Protein AF-A0A8X6VDH4-F1 (afdb_monomer_lite)

Sequence (185 aa):
MLVVDKITDLTPVKNLNVKGLIPENINLADDSFYVPGPIDCLLGAEIFSELLRSGQIRSENTNLIFQNTVFGFVASESNSFADTEARVHCGLIKGDLNQTLKMFWELENVEVEKTKNEEAIFCESRDIALKRLNALWTRLIRDPQNLKLYRDFIHEYDQLGHMKEVVAEYDNSEVAYYMPHHGVL

Structure (mmCIF, N/CA/C/O backbone):
data_AF-A0A8X6VDH4-F1
#
_entry.id   AF-A0A8X6VDH4-F1
#
loop_
_atom_site.group_PDB
_atom_site.id
_atom_site.type_symbol
_atom_site.label_atom_id
_atom_site.label_alt_id
_atom_site.label_comp_id
_atom_site.label_asym_id
_atom_site.label_entity_id
_atom_site.label_seq_id
_atom_site.pdbx_PDB_ins_code
_atom_site.Cartn_x
_atom_site.Cartn_y
_atom_site.Cartn_z
_atom_site.occupancy
_atom_site.B_iso_or_equiv
_atom_site.auth_seq_id
_atom_site.auth_comp_id
_atom_site.auth_asym_id
_atom_site.auth_atom_id
_atom_site.pdbx_PDB_model_num
ATOM 1 N N . MET A 1 1 ? 9.937 0.926 -19.162 1.00 31.44 1 MET A N 1
ATOM 2 C CA . MET A 1 1 ? 8.691 1.432 -18.553 1.00 31.44 1 MET A CA 1
ATOM 3 C C . MET A 1 1 ? 8.152 0.317 -17.708 1.00 31.44 1 MET A C 1
ATOM 5 O O . MET A 1 1 ? 7.913 -0.746 -18.264 1.00 31.44 1 MET A O 1
ATOM 9 N N . LEU A 1 2 ? 7.980 0.537 -16.411 1.00 25.00 2 LEU A N 1
ATOM 10 C CA . LEU A 1 2 ? 7.095 -0.320 -15.645 1.00 25.00 2 LEU A CA 1
ATOM 11 C C . LEU A 1 2 ? 5.727 0.361 -15.670 1.00 25.00 2 LEU A C 1
ATOM 13 O O . LEU A 1 2 ? 5.449 1.237 -14.858 1.00 25.00 2 LEU A O 1
ATOM 17 N N . VAL A 1 3 ? 4.922 0.033 -16.677 1.00 33.66 3 VAL A N 1
ATOM 18 C CA . VAL A 1 3 ? 3.482 0.276 -16.598 1.00 33.66 3 VAL A CA 1
ATOM 19 C C . VAL A 1 3 ? 2.926 -0.971 -15.947 1.00 33.66 3 VAL A C 1
ATOM 21 O O . VAL A 1 3 ? 2.926 -2.039 -16.548 1.00 33.66 3 VAL A O 1
ATOM 24 N N . VAL A 1 4 ? 2.575 -0.849 -14.676 1.00 43.59 4 VAL A N 1
ATOM 25 C CA . VAL A 1 4 ? 1.865 -1.899 -13.956 1.00 43.59 4 VAL A CA 1
ATOM 26 C C . VAL A 1 4 ? 0.380 -1.636 -14.124 1.00 43.59 4 VAL A C 1
ATOM 28 O O . VAL A 1 4 ? -0.110 -0.584 -13.721 1.00 43.59 4 VAL A O 1
ATOM 31 N N . ASP A 1 5 ? -0.334 -2.609 -14.687 1.00 51.22 5 ASP A N 1
ATOM 32 C CA . ASP A 1 5 ? -1.792 -2.550 -14.862 1.00 51.22 5 ASP A CA 1
ATOM 33 C C . ASP A 1 5 ? -2.534 -2.433 -13.518 1.00 51.22 5 ASP A C 1
ATOM 35 O O . ASP A 1 5 ? -3.704 -2.056 -13.463 1.00 51.22 5 ASP A O 1
ATOM 39 N N . LYS A 1 6 ? -1.849 -2.766 -12.417 1.00 62.09 6 LYS A N 1
ATOM 40 C CA . LYS A 1 6 ? -2.379 -2.778 -11.060 1.00 62.09 6 LYS A CA 1
ATOM 41 C C . LYS A 1 6 ? -1.267 -2.491 -10.054 1.00 62.09 6 LYS A C 1
ATOM 43 O O . LYS A 1 6 ? -0.258 -3.190 -10.034 1.00 62.09 6 LYS A O 1
ATOM 48 N N . ILE A 1 7 ? -1.459 -1.470 -9.217 1.00 70.25 7 ILE A N 1
ATOM 49 C CA . ILE A 1 7 ? -0.467 -1.060 -8.207 1.00 70.25 7 ILE A CA 1
ATOM 50 C C . ILE A 1 7 ? -0.593 -1.916 -6.938 1.00 70.25 7 ILE A C 1
ATOM 52 O O . ILE A 1 7 ? 0.418 -2.293 -6.352 1.00 70.25 7 ILE A O 1
ATOM 56 N N . THR A 1 8 ? -1.817 -2.271 -6.531 1.00 72.88 8 THR A N 1
ATOM 57 C CA . THR A 1 8 ? -2.076 -3.120 -5.356 1.00 72.88 8 THR A CA 1
ATOM 58 C C . THR A 1 8 ? -3.278 -4.038 -5.574 1.00 72.88 8 THR A C 1
ATOM 60 O O . THR A 1 8 ? -4.204 -3.706 -6.317 1.00 72.88 8 THR A O 1
ATOM 63 N N . ASP A 1 9 ? -3.299 -5.179 -4.883 1.00 80.94 9 ASP A N 1
ATOM 64 C CA . ASP A 1 9 ? -4.499 -6.005 -4.702 1.00 80.94 9 ASP A CA 1
ATOM 65 C C . ASP A 1 9 ? -5.505 -5.366 -3.723 1.00 80.94 9 ASP A C 1
ATOM 67 O O . ASP A 1 9 ? -5.313 -4.237 -3.262 1.00 80.94 9 ASP A O 1
ATOM 71 N N . LEU A 1 10 ? -6.609 -6.071 -3.436 1.00 85.75 10 LEU A N 1
ATOM 72 C CA . LEU A 1 10 ? -7.584 -5.623 -2.442 1.00 85.75 10 LEU A CA 1
ATOM 73 C C . LEU A 1 10 ? -6.902 -5.436 -1.087 1.00 85.75 10 LEU A C 1
ATOM 75 O O . LEU A 1 10 ? -6.124 -6.286 -0.644 1.00 85.75 10 LEU A O 1
ATOM 79 N N . THR A 1 11 ? -7.231 -4.333 -0.429 1.00 82.12 11 THR A N 1
ATOM 80 C CA . THR A 1 11 ? -6.681 -3.976 0.871 1.00 82.12 11 THR A CA 1
ATOM 81 C C . THR A 1 11 ? -7.837 -3.763 1.850 1.00 82.12 11 THR A C 1
ATOM 83 O O . THR A 1 11 ? -8.771 -3.042 1.509 1.00 82.12 11 THR A O 1
ATOM 86 N N . PRO A 1 12 ? -7.813 -4.388 3.040 1.00 86.38 12 PRO A N 1
ATOM 87 C CA . PRO A 1 12 ? -6.925 -5.478 3.446 1.00 86.38 12 PRO A CA 1
ATOM 88 C C . PRO A 1 12 ? -7.157 -6.754 2.615 1.00 86.38 12 PRO A C 1
ATOM 90 O O . PRO A 1 12 ? -8.221 -6.964 2.048 1.00 86.38 12 PRO A O 1
ATOM 93 N N . VAL A 1 13 ? -6.175 -7.661 2.576 1.00 81.19 13 VAL A N 1
ATOM 94 C CA . VAL A 1 13 ? -6.275 -8.930 1.812 1.00 81.19 13 VAL A CA 1
ATOM 95 C C . VAL A 1 13 ? -7.362 -9.860 2.379 1.00 81.19 13 VAL A C 1
ATOM 97 O O . VAL A 1 13 ? -7.913 -10.711 1.680 1.00 81.19 13 VAL A O 1
ATOM 100 N N . LYS A 1 14 ? -7.667 -9.723 3.673 1.00 84.31 14 LYS A N 1
ATOM 101 C CA . LYS A 1 14 ? -8.672 -10.503 4.404 1.00 84.31 14 LYS A CA 1
ATOM 102 C C . LYS A 1 14 ? -9.465 -9.581 5.317 1.00 84.31 14 LYS A C 1
ATOM 104 O O . LYS A 1 14 ? -8.952 -8.553 5.747 1.00 84.31 14 LYS A O 1
ATOM 109 N N . ASN A 1 15 ? -10.682 -9.996 5.661 1.00 87.38 15 ASN A N 1
ATOM 110 C CA . ASN A 1 15 ? -11.470 -9.300 6.672 1.00 87.38 15 ASN A CA 1
ATOM 111 C C . ASN A 1 15 ? -10.727 -9.271 8.010 1.00 87.38 15 ASN A C 1
ATOM 113 O O . ASN A 1 15 ? -10.262 -10.308 8.493 1.00 87.38 15 ASN A O 1
ATOM 117 N N . LEU A 1 16 ? -10.658 -8.089 8.612 1.00 83.56 16 LEU A N 1
ATOM 118 C CA . LEU A 1 16 ? -10.109 -7.890 9.944 1.00 83.56 16 LEU A CA 1
ATOM 119 C C . LEU A 1 16 ? -11.248 -7.939 10.966 1.00 83.56 16 LEU A C 1
ATOM 121 O O . LEU A 1 16 ? -12.300 -7.326 10.786 1.00 83.56 16 LEU A O 1
ATOM 125 N N . ASN A 1 17 ? -11.050 -8.664 12.067 1.00 83.25 17 ASN A N 1
ATOM 126 C CA . ASN A 1 17 ? -12.008 -8.646 13.168 1.00 83.25 17 ASN A CA 1
ATOM 127 C C . ASN A 1 17 ? -11.788 -7.389 14.019 1.00 83.25 17 ASN A C 1
ATOM 129 O O . ASN A 1 17 ? -10.921 -7.376 14.886 1.00 83.25 17 ASN A O 1
ATOM 133 N N . VAL A 1 18 ? -12.583 -6.347 13.772 1.00 83.19 18 VAL A N 1
ATOM 134 C CA . VAL A 1 18 ? -12.473 -5.047 14.460 1.00 83.19 18 VAL A CA 1
ATOM 135 C C . VAL A 1 18 ? -13.397 -4.876 15.665 1.00 83.19 18 VAL A C 1
ATOM 137 O O . VAL A 1 18 ? -13.450 -3.800 16.267 1.00 83.19 18 VAL A O 1
ATOM 140 N N . LYS A 1 19 ? -14.138 -5.920 16.051 1.00 81.31 19 LYS A N 1
ATOM 141 C CA . LYS A 1 19 ? -15.109 -5.827 17.145 1.00 81.31 19 LYS A CA 1
ATOM 142 C C . LYS A 1 19 ? -14.396 -5.522 18.468 1.00 81.31 19 LYS A C 1
ATOM 144 O O . LYS A 1 19 ? -13.603 -6.325 18.945 1.00 81.31 19 LYS A O 1
ATOM 149 N N . GLY A 1 20 ? -14.705 -4.369 19.064 1.00 80.81 20 GLY A N 1
ATOM 150 C CA . GLY A 1 20 ? -14.071 -3.897 20.302 1.00 80.81 20 GLY A CA 1
ATOM 151 C C . GLY A 1 20 ? -12.668 -3.304 20.118 1.00 80.81 20 GLY A C 1
ATOM 152 O O . GLY A 1 20 ? -12.002 -3.031 21.113 1.00 80.81 20 GLY A O 1
ATOM 153 N N . LEU A 1 21 ? -12.214 -3.115 18.872 1.00 82.69 21 LEU A N 1
ATOM 154 C CA . LEU A 1 21 ? -10.914 -2.507 18.565 1.00 82.69 21 LEU A CA 1
ATOM 155 C C . LEU A 1 21 ? -11.012 -1.017 18.249 1.00 82.69 21 LEU A C 1
ATOM 157 O O . LEU A 1 21 ? -10.071 -0.273 18.525 1.00 82.69 21 LEU A O 1
ATOM 161 N N . ILE A 1 22 ? -12.135 -0.608 17.658 1.00 87.31 22 ILE A N 1
ATOM 162 C CA . ILE A 1 22 ? -12.408 0.772 17.260 1.00 87.31 22 ILE A CA 1
ATOM 163 C C . ILE A 1 22 ? -12.894 1.545 18.498 1.00 87.31 22 ILE A C 1
ATOM 165 O O . ILE A 1 22 ? -13.882 1.128 19.108 1.00 87.31 22 ILE A O 1
ATOM 169 N N . PRO A 1 23 ? -12.220 2.645 18.884 1.00 86.06 23 PRO A N 1
ATOM 170 C CA . PRO A 1 23 ? -12.668 3.515 19.964 1.00 86.06 23 PRO A CA 1
ATOM 171 C C . PRO A 1 23 ? -14.081 4.056 19.727 1.00 86.06 23 PRO A C 1
ATOM 173 O O . PRO A 1 23 ? -14.470 4.347 18.598 1.00 86.06 23 PRO A O 1
ATOM 176 N N . GLU A 1 24 ? -14.842 4.244 20.801 1.00 84.94 24 GLU A N 1
ATOM 177 C CA . GLU A 1 24 ? -16.147 4.896 20.700 1.00 84.94 24 GLU A CA 1
ATOM 178 C C . GLU A 1 24 ? -15.996 6.380 20.325 1.00 84.94 24 GLU A C 1
ATOM 180 O O . GLU A 1 24 ? -15.058 7.054 20.753 1.00 84.94 24 GLU A O 1
ATOM 185 N N . ASN A 1 25 ? -16.966 6.907 19.570 1.00 87.25 25 ASN A N 1
ATOM 186 C CA . ASN A 1 25 ? -17.087 8.328 19.214 1.00 87.25 25 ASN A CA 1
ATOM 187 C C . ASN A 1 25 ? -15.952 8.905 18.348 1.00 87.25 25 ASN A C 1
ATOM 189 O O . ASN A 1 25 ? -15.661 10.100 18.431 1.00 87.25 25 ASN A O 1
ATOM 193 N N . ILE A 1 26 ? -15.333 8.090 17.491 1.00 90.56 26 ILE A N 1
ATOM 194 C CA . ILE A 1 26 ? -14.419 8.586 16.455 1.00 90.56 26 ILE A CA 1
ATOM 195 C C . ILE A 1 26 ? -15.083 8.546 15.080 1.00 90.56 26 ILE A C 1
ATOM 197 O O . ILE A 1 26 ? -15.883 7.659 14.798 1.00 90.56 26 ILE A O 1
ATOM 201 N N . ASN A 1 27 ? -14.728 9.504 14.225 1.00 94.44 27 ASN A N 1
ATOM 202 C CA . ASN A 1 27 ? -15.071 9.469 12.807 1.00 94.44 27 ASN A CA 1
ATOM 203 C C . ASN A 1 27 ? -13.900 8.852 12.043 1.00 94.44 27 ASN A C 1
ATOM 205 O O . ASN A 1 27 ? -12.804 9.420 12.082 1.00 94.44 27 ASN A O 1
ATOM 209 N N . LEU A 1 28 ? -14.097 7.702 11.403 1.00 94.69 28 LEU A N 1
ATOM 210 C CA . LEU A 1 28 ? -13.055 7.060 10.606 1.00 94.69 28 LEU A CA 1
ATOM 211 C C . LEU A 1 28 ? -12.947 7.739 9.239 1.00 94.69 28 LEU A C 1
ATOM 213 O O . LEU A 1 28 ? -13.918 8.278 8.721 1.00 94.69 28 LEU A O 1
ATOM 217 N N . ALA A 1 29 ? -11.749 7.723 8.658 1.00 94.81 29 ALA A N 1
ATOM 218 C CA . ALA A 1 29 ? -11.566 8.149 7.269 1.00 94.81 29 ALA A CA 1
ATOM 219 C C . ALA A 1 29 ? -12.174 7.143 6.274 1.00 94.81 29 ALA A C 1
ATOM 221 O O . ALA A 1 29 ? -12.565 7.518 5.174 1.00 94.81 29 ALA A O 1
ATOM 222 N N . ASP A 1 30 ? -12.253 5.875 6.682 1.00 92.31 30 ASP A N 1
ATOM 223 C CA . ASP A 1 30 ? -12.872 4.776 5.950 1.00 92.31 30 ASP A CA 1
ATOM 224 C C . ASP A 1 30 ? -13.589 3.863 6.959 1.00 92.31 30 ASP A C 1
ATOM 226 O O . ASP A 1 30 ? -12.947 3.160 7.742 1.00 92.31 30 ASP A O 1
ATOM 230 N N . ASP A 1 31 ? -14.924 3.877 6.951 1.00 91.94 31 ASP A N 1
ATOM 231 C CA . ASP A 1 31 ? -15.775 3.053 7.828 1.00 91.94 31 ASP A CA 1
ATOM 232 C C . ASP A 1 31 ? -15.738 1.554 7.480 1.00 91.94 31 ASP A C 1
ATOM 234 O O . ASP A 1 31 ? -16.304 0.722 8.196 1.00 91.94 31 ASP A O 1
ATOM 238 N N . SER A 1 32 ? -15.078 1.199 6.378 1.00 91.69 32 SER A N 1
ATOM 239 C CA . SER A 1 32 ? -14.945 -0.151 5.845 1.00 91.69 32 SER A CA 1
ATOM 240 C C . SER A 1 32 ? -13.495 -0.625 5.733 1.00 91.69 32 SER A C 1
ATOM 242 O O . SER A 1 32 ? -13.266 -1.678 5.148 1.00 91.69 32 SER A O 1
ATOM 244 N N . PHE A 1 33 ? -12.533 0.051 6.379 1.00 90.19 33 PHE A N 1
ATOM 245 C CA . PHE A 1 33 ? -11.093 -0.267 6.295 1.00 90.19 33 PHE A CA 1
ATOM 246 C C . PHE A 1 33 ? -10.725 -1.715 6.682 1.00 90.19 33 PHE A C 1
ATOM 248 O O . PHE A 1 33 ? -9.615 -2.184 6.442 1.00 90.19 33 PHE A O 1
ATOM 255 N N . TYR A 1 34 ? -11.632 -2.423 7.357 1.00 89.56 34 TYR A N 1
ATOM 256 C CA . TYR A 1 34 ? -11.484 -3.812 7.785 1.00 89.56 34 TYR A CA 1
ATOM 257 C C . TYR A 1 34 ? -12.058 -4.831 6.798 1.00 89.56 34 TYR A C 1
ATOM 259 O O . TYR A 1 34 ? -11.919 -6.034 7.025 1.00 89.56 34 TYR A O 1
ATOM 267 N N . VAL A 1 35 ? -12.703 -4.373 5.728 1.00 92.44 35 VAL A N 1
ATOM 268 C CA . VAL A 1 35 ? -13.289 -5.188 4.665 1.00 92.44 35 VAL A CA 1
ATOM 269 C C . VAL A 1 35 ? -12.399 -5.079 3.428 1.00 92.44 35 VAL A C 1
ATOM 271 O O . VAL A 1 35 ? -12.069 -3.966 3.036 1.00 92.44 35 VAL A O 1
ATOM 274 N N . PRO A 1 36 ? -12.017 -6.193 2.777 1.00 93.12 36 PRO A N 1
ATOM 275 C CA . PRO A 1 36 ? -11.247 -6.139 1.539 1.00 93.12 36 PRO A CA 1
ATOM 276 C C . PRO A 1 36 ? -11.908 -5.259 0.472 1.00 93.12 36 PRO A C 1
ATOM 278 O O . PRO A 1 36 ? -13.006 -5.574 0.009 1.00 93.12 36 PRO A O 1
ATOM 281 N N . GLY A 1 37 ? -11.218 -4.195 0.059 1.00 89.25 37 GLY A N 1
ATOM 282 C CA . GLY A 1 37 ? -11.697 -3.238 -0.938 1.00 89.25 37 GLY A CA 1
ATOM 283 C C . GLY A 1 37 ? -10.599 -2.789 -1.908 1.00 89.25 37 GLY A C 1
ATOM 284 O O . GLY A 1 37 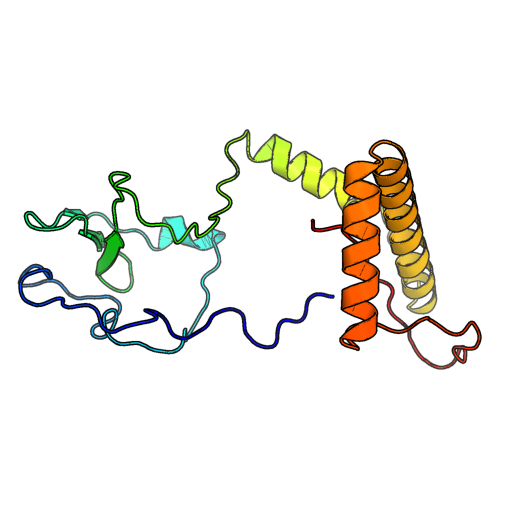? -9.411 -3.004 -1.649 1.00 89.25 37 GLY A O 1
ATOM 285 N N . PRO A 1 38 ? -10.964 -2.231 -3.075 1.00 88.69 38 PRO A N 1
ATOM 286 C CA . PRO A 1 38 ? -10.000 -1.598 -3.968 1.00 88.69 38 PRO A CA 1
ATOM 287 C C . PRO A 1 38 ? -9.452 -0.305 -3.345 1.00 88.69 38 PRO A C 1
ATOM 289 O O . PRO A 1 38 ? -10.099 0.311 -2.506 1.00 88.69 38 PRO A O 1
ATOM 292 N N . ILE A 1 39 ? -8.267 0.126 -3.782 1.00 84.25 39 ILE A N 1
ATOM 293 C CA . ILE A 1 39 ? -7.761 1.463 -3.453 1.00 84.25 39 ILE A CA 1
ATOM 294 C C . ILE A 1 39 ? -8.382 2.465 -4.427 1.00 84.25 39 ILE A C 1
ATOM 296 O O . ILE A 1 39 ? -8.137 2.383 -5.630 1.00 84.25 39 ILE A O 1
ATOM 300 N N . ASP A 1 40 ? -9.144 3.426 -3.906 1.00 84.00 40 ASP A N 1
ATOM 301 C CA . ASP A 1 40 ? -9.798 4.453 -4.726 1.00 84.00 40 ASP A CA 1
ATOM 302 C C . ASP A 1 40 ? -8.840 5.569 -5.165 1.00 84.00 40 ASP A C 1
ATOM 304 O O . ASP A 1 40 ? -8.996 6.149 -6.241 1.00 84.00 40 ASP A O 1
ATOM 308 N N . CYS A 1 41 ? -7.839 5.895 -4.341 1.00 83.94 41 CYS A N 1
ATOM 309 C CA . CYS A 1 41 ? -6.859 6.931 -4.655 1.00 83.94 41 CYS A CA 1
ATOM 310 C C . CYS A 1 41 ? -5.497 6.684 -3.993 1.00 83.94 41 CYS A C 1
ATOM 312 O O . CYS A 1 41 ? -5.403 6.121 -2.903 1.00 83.94 41 CYS A O 1
ATOM 314 N N . LEU A 1 42 ? -4.433 7.146 -4.656 1.00 84.12 42 LEU A N 1
ATOM 315 C CA . LEU A 1 42 ? -3.085 7.221 -4.098 1.00 84.12 42 LEU A CA 1
ATOM 316 C C . LEU A 1 42 ? -2.749 8.683 -3.820 1.00 84.12 42 LEU A C 1
ATOM 318 O O . LEU A 1 42 ? -2.877 9.533 -4.700 1.00 84.12 42 LEU A O 1
ATOM 322 N N . LEU A 1 43 ? -2.314 8.964 -2.596 1.00 82.19 43 LEU A N 1
ATOM 323 C CA . LEU A 1 43 ? -1.920 10.301 -2.167 1.00 82.19 43 LEU A CA 1
ATOM 324 C C . LEU A 1 43 ? -0.397 10.426 -2.205 1.00 82.19 43 LEU A C 1
ATOM 326 O O . LEU A 1 43 ? 0.315 9.555 -1.704 1.00 82.19 43 LEU A O 1
ATOM 330 N N . GLY A 1 44 ? 0.090 11.517 -2.797 1.00 79.31 44 GLY A N 1
ATOM 331 C CA . GLY A 1 44 ? 1.514 11.835 -2.832 1.00 79.31 44 GLY A CA 1
ATOM 332 C C . GLY A 1 44 ? 2.088 12.051 -1.428 1.00 79.31 44 GLY A C 1
ATOM 333 O O . GLY A 1 44 ? 1.409 12.549 -0.525 1.00 79.31 44 GLY A O 1
ATOM 334 N N . ALA A 1 45 ? 3.353 11.681 -1.226 1.00 80.88 45 ALA A N 1
ATOM 335 C CA . ALA A 1 45 ? 4.027 11.843 0.064 1.00 80.88 45 ALA A CA 1
ATOM 336 C C . ALA A 1 45 ? 4.233 13.324 0.437 1.00 80.88 45 ALA A C 1
ATOM 338 O O . ALA A 1 45 ? 4.353 13.657 1.613 1.00 80.88 45 ALA A O 1
ATOM 339 N N . GLU A 1 46 ? 4.240 14.219 -0.550 1.00 81.31 46 GLU A N 1
ATOM 340 C CA . GLU A 1 46 ? 4.401 15.661 -0.391 1.00 81.31 46 GLU A CA 1
ATOM 341 C C . GLU A 1 46 ? 3.285 16.311 0.436 1.00 81.31 46 GLU A C 1
ATOM 343 O O . GLU A 1 46 ? 3.559 17.246 1.184 1.00 81.31 46 GLU A O 1
ATOM 348 N N . ILE A 1 47 ? 2.057 15.783 0.378 1.00 84.12 47 ILE A N 1
ATOM 349 C CA . ILE A 1 47 ? 0.928 16.298 1.167 1.00 84.12 47 ILE A CA 1
ATOM 350 C C . ILE A 1 47 ? 0.780 15.602 2.521 1.00 84.12 47 ILE A C 1
ATOM 352 O O . ILE A 1 47 ? 0.019 16.071 3.360 1.00 84.12 47 ILE A O 1
ATOM 356 N N . PHE A 1 48 ? 1.510 14.509 2.777 1.00 84.62 48 PHE A N 1
ATOM 357 C CA . PHE A 1 48 ? 1.349 13.672 3.974 1.00 84.62 48 PHE A CA 1
ATOM 358 C C . PHE A 1 48 ? 1.313 14.488 5.275 1.00 84.62 48 PHE A C 1
ATOM 360 O O . PHE A 1 48 ? 0.407 14.331 6.094 1.00 84.62 48 PHE A O 1
ATOM 367 N N . SER A 1 49 ? 2.267 15.406 5.438 1.00 83.56 49 SER A N 1
ATOM 368 C CA . SER A 1 49 ? 2.388 16.249 6.633 1.00 83.56 49 SER A CA 1
ATOM 369 C C . SER A 1 49 ? 1.218 17.222 6.812 1.00 83.56 49 SER A C 1
ATOM 371 O O . SER A 1 49 ? 0.916 17.606 7.939 1.00 83.56 49 SER A O 1
ATOM 373 N N . GLU A 1 50 ? 0.549 17.615 5.726 1.00 90.75 50 GLU A N 1
ATOM 374 C CA . GLU A 1 50 ? -0.608 18.519 5.748 1.00 90.75 50 GLU A CA 1
ATOM 375 C C . GLU A 1 50 ? -1.904 17.791 6.130 1.00 90.75 50 GLU A C 1
ATOM 377 O O . GLU A 1 50 ? -2.820 18.391 6.707 1.00 90.75 50 GLU A O 1
ATOM 382 N N . LEU A 1 51 ? -1.971 16.489 5.833 1.00 92.19 51 LEU A N 1
ATOM 383 C CA . LEU A 1 51 ? -3.119 15.641 6.143 1.00 92.19 51 LEU A CA 1
ATOM 384 C C . LEU A 1 51 ? -3.194 15.299 7.631 1.00 92.19 51 LEU A C 1
ATOM 386 O O . LEU A 1 51 ? -4.289 15.094 8.154 1.00 92.19 51 LE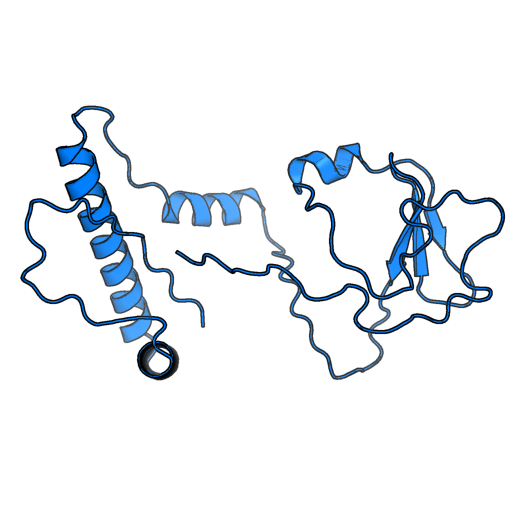U A O 1
ATOM 390 N N . LEU A 1 52 ? -2.053 15.225 8.319 1.00 92.62 52 LEU A N 1
ATOM 391 C CA . LEU A 1 52 ? -2.004 14.879 9.735 1.00 92.62 52 LEU A CA 1
ATOM 392 C C . LEU A 1 52 ? -2.649 15.967 10.604 1.00 92.62 52 LEU A C 1
ATOM 394 O O . LEU A 1 52 ? -2.435 17.170 10.437 1.00 92.62 52 LEU A O 1
ATOM 398 N N . ARG A 1 53 ? -3.443 15.527 11.581 1.00 94.19 53 ARG A N 1
ATOM 399 C CA . ARG A 1 53 ? -4.059 16.378 12.601 1.00 94.19 53 ARG A CA 1
ATOM 400 C C . ARG A 1 53 ? -3.587 15.966 13.989 1.00 94.19 53 ARG A C 1
ATOM 402 O O . ARG A 1 53 ? -3.085 14.863 14.201 1.00 94.19 53 ARG A O 1
ATOM 409 N N . SER A 1 54 ? -3.754 16.862 14.957 1.00 93.00 54 SER A N 1
ATOM 410 C CA . SER A 1 54 ? -3.549 16.511 16.358 1.00 93.00 54 SER A CA 1
ATOM 411 C C . SER A 1 54 ? -4.587 15.475 16.801 1.00 93.00 54 SER A C 1
ATOM 413 O O . SER A 1 54 ? -5.757 15.526 16.413 1.00 93.00 54 SER A O 1
ATOM 415 N N . GLY A 1 55 ? -4.143 14.529 17.625 1.00 91.44 55 GLY A N 1
ATOM 416 C CA . GLY A 1 55 ? -4.969 13.430 18.114 1.00 91.44 55 GLY A CA 1
ATOM 417 C C . GLY A 1 55 ? -4.451 12.082 17.633 1.00 91.44 55 GLY A C 1
ATOM 418 O O . GLY A 1 55 ? -4.362 11.812 16.438 1.00 91.44 55 GLY A O 1
ATOM 419 N N . GLN A 1 56 ? -4.113 11.236 18.597 1.00 92.88 56 GLN A N 1
ATOM 420 C CA . GLN A 1 56 ? -3.751 9.848 18.378 1.00 92.88 56 GLN A CA 1
ATOM 421 C C . GLN A 1 56 ? -4.373 9.030 19.503 1.00 92.88 56 GLN A C 1
ATOM 423 O O . GLN A 1 56 ? -4.258 9.404 20.670 1.00 92.88 56 GLN A O 1
ATOM 428 N N . ILE A 1 57 ? -5.022 7.926 19.153 1.00 91.31 57 ILE A N 1
ATOM 429 C CA . ILE A 1 57 ? -5.618 7.002 20.114 1.00 91.31 57 ILE A CA 1
ATOM 430 C C . ILE A 1 57 ? -4.950 5.652 19.913 1.00 91.31 57 ILE A C 1
ATOM 432 O O . ILE A 1 57 ? -4.915 5.126 18.805 1.00 91.31 57 ILE A O 1
ATOM 436 N N . ARG A 1 58 ? -4.391 5.096 20.982 1.00 88.75 58 ARG A N 1
ATOM 437 C CA . ARG A 1 58 ? -3.823 3.749 20.968 1.00 88.75 58 ARG A CA 1
ATOM 438 C C . ARG A 1 58 ? -4.857 2.803 21.543 1.00 88.75 58 ARG A C 1
ATOM 440 O O . ARG A 1 58 ? -5.387 3.072 22.618 1.00 88.75 58 ARG A O 1
ATOM 447 N N . SER A 1 59 ? -5.159 1.737 20.816 1.00 82.62 59 SER A N 1
ATOM 448 C CA . SER A 1 59 ? -6.039 0.694 21.328 1.00 82.62 59 SER A CA 1
ATOM 449 C C . SER A 1 59 ? -5.342 -0.016 22.491 1.00 82.62 59 SER A C 1
ATOM 451 O O . SER A 1 59 ? -4.172 -0.369 22.387 1.00 82.62 59 SER A O 1
ATOM 453 N N . GLU A 1 60 ? -6.036 -0.221 23.610 1.00 75.25 60 GLU A N 1
ATOM 454 C CA . GLU A 1 60 ? -5.449 -0.892 24.784 1.00 75.25 60 GLU A CA 1
ATOM 455 C C . GLU A 1 60 ? -5.241 -2.396 24.547 1.00 75.25 60 GLU A C 1
ATOM 457 O O . GLU A 1 60 ? -4.325 -3.001 25.097 1.00 75.25 60 GLU A O 1
ATOM 462 N N . ASN A 1 61 ? -6.082 -2.992 23.698 1.00 72.56 61 ASN A N 1
ATOM 463 C CA . ASN A 1 61 ? -6.142 -4.438 23.483 1.00 72.56 61 ASN A CA 1
ATOM 464 C C . ASN A 1 61 ? -5.450 -4.895 22.192 1.00 72.56 61 ASN A C 1
ATOM 466 O O . ASN A 1 61 ? -5.436 -6.090 21.901 1.00 72.56 61 ASN A O 1
ATOM 470 N N . THR A 1 62 ? -4.906 -3.968 21.396 1.00 75.62 62 THR A N 1
ATOM 471 C CA . THR A 1 62 ? -4.213 -4.280 20.137 1.00 75.62 62 THR A CA 1
ATOM 472 C C . THR A 1 62 ? -3.072 -3.318 19.861 1.00 75.62 62 THR A C 1
ATOM 474 O O . THR A 1 62 ? -2.983 -2.246 20.443 1.00 75.62 62 THR A O 1
ATOM 477 N N . ASN A 1 63 ? -2.233 -3.670 18.892 1.00 79.12 63 ASN A N 1
ATOM 478 C CA . ASN A 1 63 ? -1.190 -2.789 18.381 1.00 79.12 63 ASN A CA 1
ATOM 479 C C . ASN A 1 63 ? -1.732 -1.674 17.465 1.00 79.12 63 ASN A C 1
ATOM 481 O O . ASN A 1 63 ? -0.945 -0.971 16.833 1.00 79.12 63 ASN A O 1
ATOM 485 N N . LEU A 1 64 ? -3.054 -1.500 17.360 1.00 86.44 64 LEU A N 1
ATOM 486 C CA . LEU A 1 64 ? -3.639 -0.477 16.504 1.00 86.44 64 LEU A CA 1
ATOM 487 C C . LEU A 1 64 ? -3.479 0.920 17.104 1.00 86.44 64 LEU A C 1
ATOM 489 O O . LEU A 1 64 ? -3.778 1.189 18.271 1.00 86.44 64 LEU A O 1
ATOM 493 N N . ILE A 1 65 ? -3.053 1.826 16.240 1.00 90.31 65 ILE A N 1
ATOM 494 C CA . ILE A 1 65 ? -2.971 3.256 16.460 1.00 90.31 65 ILE A CA 1
ATOM 495 C C . ILE A 1 65 ? -3.950 3.919 15.502 1.00 90.31 65 ILE A C 1
ATOM 497 O O . ILE A 1 65 ? -3.854 3.759 14.289 1.00 90.31 65 ILE A O 1
ATOM 501 N N . PHE A 1 66 ? -4.860 4.707 16.055 1.00 92.75 66 PHE A N 1
ATOM 502 C CA . PHE A 1 66 ? -5.752 5.569 15.301 1.00 92.75 66 PHE A CA 1
ATOM 503 C C . PHE A 1 66 ? -5.153 6.969 15.262 1.00 92.75 66 PHE A C 1
ATOM 505 O O . PHE A 1 66 ? -5.023 7.628 16.296 1.00 92.75 66 PHE A O 1
ATOM 512 N N . GLN A 1 67 ? -4.772 7.419 14.074 1.00 94.88 67 GLN A N 1
ATOM 513 C CA . GLN A 1 67 ? -4.197 8.739 13.843 1.00 94.88 67 GLN A CA 1
ATOM 514 C C . GLN A 1 67 ? -5.256 9.660 13.242 1.00 94.88 67 GLN A C 1
ATOM 516 O O . GLN A 1 67 ? -5.862 9.324 12.229 1.00 94.88 67 GLN A O 1
ATOM 521 N N . ASN A 1 68 ? -5.468 10.830 13.844 1.00 96.44 68 ASN A N 1
ATOM 522 C CA . ASN A 1 68 ? -6.386 11.822 13.298 1.00 96.44 68 ASN A CA 1
ATOM 523 C C . ASN A 1 68 ? -5.798 12.462 12.032 1.00 96.44 68 ASN A C 1
ATOM 525 O O . ASN A 1 68 ? -4.623 12.855 12.015 1.00 96.44 68 ASN A O 1
ATOM 529 N N . THR A 1 69 ? -6.617 12.599 10.993 1.00 96.25 69 THR A N 1
ATOM 530 C CA . THR A 1 69 ? -6.259 13.239 9.721 1.00 96.25 69 THR A CA 1
ATOM 531 C C . THR A 1 69 ? -7.368 14.184 9.261 1.00 96.25 69 THR A C 1
ATOM 533 O O . THR A 1 69 ? -8.436 14.253 9.867 1.00 96.25 69 THR A O 1
ATOM 536 N N . VAL A 1 70 ? -7.142 14.916 8.171 1.00 95.94 70 VAL A N 1
ATOM 537 C CA . VAL A 1 70 ? -8.174 15.746 7.527 1.00 95.94 70 VAL A CA 1
ATOM 538 C C . VAL A 1 70 ? -9.411 14.968 7.078 1.00 95.94 70 VAL A C 1
ATOM 540 O O . VAL A 1 70 ? -10.480 15.563 6.992 1.00 95.94 70 VAL A O 1
ATOM 543 N N . PHE A 1 71 ? -9.277 13.666 6.813 1.00 94.56 71 PHE A N 1
ATOM 544 C CA . PHE A 1 71 ? -10.368 12.813 6.337 1.00 94.56 71 PHE A CA 1
ATOM 545 C C . PHE A 1 71 ? -11.102 12.087 7.472 1.00 94.56 71 PHE A C 1
ATOM 547 O O . PHE A 1 71 ? -12.160 11.517 7.246 1.00 94.56 71 PHE A O 1
ATOM 554 N N . GLY A 1 72 ? -10.561 12.120 8.691 1.00 95.62 72 GLY A N 1
ATOM 555 C CA . GLY A 1 72 ? -10.991 11.286 9.812 1.00 95.62 72 GLY A CA 1
ATOM 556 C C . GLY A 1 72 ? -9.828 10.480 10.386 1.00 95.62 72 GLY A C 1
ATOM 557 O O . GLY A 1 72 ? -8.669 10.647 9.995 1.00 95.62 72 GLY A O 1
ATOM 558 N N . PHE A 1 73 ? -10.119 9.612 11.347 1.00 95.62 73 PHE A N 1
ATOM 559 C CA . PHE A 1 73 ? -9.126 8.729 11.942 1.00 95.62 73 PHE A CA 1
ATOM 560 C C . PHE A 1 73 ? -8.765 7.594 10.981 1.00 95.62 73 PHE A C 1
ATOM 562 O O . PHE A 1 73 ? -9.639 6.880 10.495 1.00 95.62 73 PHE A O 1
ATOM 569 N N . VAL A 1 74 ? -7.467 7.408 10.746 1.00 94.06 74 VAL A N 1
ATOM 570 C CA . VAL A 1 74 ? -6.917 6.255 10.019 1.00 94.06 74 VAL A CA 1
ATOM 571 C C . VAL A 1 74 ? -6.339 5.256 11.013 1.00 94.06 74 VAL A C 1
ATOM 573 O O . VAL A 1 74 ? -5.738 5.658 12.012 1.00 94.06 74 VAL A O 1
ATOM 576 N N . ALA A 1 75 ? -6.523 3.963 10.754 1.00 91.06 75 ALA A N 1
ATOM 577 C CA . ALA A 1 75 ? -5.973 2.891 11.574 1.00 91.06 75 ALA A CA 1
ATOM 578 C C . ALA A 1 75 ? -4.628 2.417 11.006 1.00 91.06 75 ALA A C 1
ATOM 580 O O . ALA A 1 75 ? -4.523 2.105 9.823 1.00 91.06 75 ALA A O 1
ATOM 581 N N . SER A 1 76 ? -3.622 2.314 11.868 1.00 88.44 76 SER A N 1
ATOM 582 C CA . SER A 1 76 ? -2.299 1.783 11.542 1.00 88.44 76 SER A CA 1
ATOM 583 C C . SER A 1 76 ? -1.863 0.796 12.612 1.00 88.44 76 SER A C 1
ATOM 585 O O . SER A 1 76 ? -2.104 1.019 13.794 1.00 88.44 76 SER A O 1
ATOM 587 N N . GLU A 1 77 ? -1.177 -0.275 12.234 1.00 79.81 77 GLU A N 1
ATOM 588 C CA . GLU A 1 77 ? -0.583 -1.186 13.210 1.00 79.81 77 GLU A CA 1
ATOM 589 C C . GLU A 1 77 ? 0.816 -0.710 13.624 1.00 79.81 77 GLU A C 1
ATOM 591 O O . GLU A 1 77 ? 1.666 -0.383 12.796 1.00 79.81 77 GLU A O 1
ATOM 596 N N . SER A 1 78 ? 1.066 -0.676 14.929 1.00 68.06 78 SER A N 1
ATOM 597 C CA . SER A 1 78 ? 2.383 -0.461 15.511 1.00 68.06 78 SER A CA 1
ATOM 598 C C . SER A 1 78 ? 3.011 -1.810 15.837 1.00 68.06 78 SER A C 1
ATOM 600 O O . SER A 1 78 ? 2.897 -2.288 16.963 1.00 68.06 78 SER A O 1
ATOM 602 N N . ASN A 1 79 ? 3.696 -2.416 14.867 1.00 60.34 79 ASN A N 1
ATOM 603 C CA . ASN A 1 79 ? 4.399 -3.682 15.073 1.00 60.34 79 ASN A CA 1
ATOM 604 C C . ASN A 1 79 ? 5.396 -3.588 16.243 1.00 60.34 79 ASN A C 1
ATOM 606 O O . ASN A 1 79 ? 6.444 -2.949 16.136 1.00 60.34 79 ASN A O 1
ATOM 610 N N . SER A 1 80 ? 5.124 -4.296 17.339 1.00 51.16 80 SER A N 1
ATOM 611 C CA . SER A 1 80 ? 6.185 -4.948 18.102 1.00 51.16 80 SER A CA 1
ATOM 612 C C . SER A 1 80 ? 6.490 -6.246 17.357 1.00 51.16 80 SER A C 1
ATOM 614 O O . SER A 1 80 ? 5.610 -7.076 17.175 1.00 51.16 80 SER A O 1
ATOM 616 N N . PHE A 1 81 ? 7.702 -6.369 16.813 1.00 47.66 81 PHE A N 1
ATOM 617 C CA . PHE A 1 81 ? 8.128 -7.490 15.970 1.00 47.66 81 PHE A CA 1
ATOM 618 C C . PHE A 1 81 ? 7.912 -8.843 16.672 1.00 47.66 81 PHE A C 1
ATOM 620 O O . PHE A 1 81 ? 8.785 -9.318 17.395 1.00 47.66 81 PHE A O 1
ATOM 627 N N . ALA A 1 82 ? 6.757 -9.463 16.449 1.00 44.94 82 ALA A N 1
ATOM 628 C CA . ALA A 1 82 ? 6.471 -10.838 16.814 1.00 44.94 82 ALA A CA 1
ATOM 629 C C . ALA A 1 82 ? 6.256 -11.620 15.516 1.00 44.94 82 ALA A C 1
ATOM 631 O O . ALA A 1 82 ? 5.215 -11.527 14.877 1.00 44.94 82 ALA A O 1
ATOM 632 N N . ASP A 1 83 ? 7.333 -12.293 15.115 1.00 48.47 83 ASP A N 1
ATOM 633 C CA . ASP A 1 83 ? 7.442 -13.410 14.174 1.00 48.47 83 ASP A CA 1
ATOM 634 C C . ASP A 1 83 ? 6.166 -13.764 13.383 1.00 48.47 83 ASP A C 1
ATOM 636 O O . ASP A 1 83 ? 5.287 -14.494 13.840 1.00 48.47 83 ASP A O 1
ATOM 640 N N . THR A 1 84 ? 6.051 -13.268 12.151 1.00 47.41 84 THR A N 1
ATOM 641 C CA . THR A 1 84 ? 5.188 -13.895 11.143 1.00 47.41 84 THR A CA 1
ATOM 642 C C . THR A 1 84 ? 5.843 -13.738 9.774 1.00 47.41 84 THR A C 1
ATOM 644 O O . THR A 1 84 ? 6.229 -12.642 9.375 1.00 47.41 84 THR A O 1
ATOM 647 N N . GLU A 1 85 ? 6.009 -14.853 9.065 1.00 52.62 85 GLU A N 1
ATOM 648 C CA . GLU A 1 85 ? 6.880 -15.046 7.891 1.00 52.62 85 GLU A CA 1
ATOM 649 C C . GLU A 1 85 ? 6.488 -14.268 6.613 1.00 52.62 85 GLU A C 1
ATOM 651 O O . GLU A 1 85 ? 7.060 -14.491 5.548 1.00 52.62 85 GLU A O 1
ATOM 656 N N . ALA A 1 86 ? 5.565 -13.307 6.681 1.00 48.19 86 ALA A N 1
ATOM 657 C CA . ALA A 1 86 ? 5.224 -12.440 5.556 1.00 48.19 86 ALA A CA 1
ATOM 658 C C . ALA A 1 86 ? 6.073 -11.159 5.597 1.00 48.19 86 ALA A C 1
ATOM 660 O O . ALA A 1 86 ? 5.640 -10.107 6.067 1.00 48.19 86 ALA A O 1
ATOM 661 N N . ARG A 1 87 ? 7.318 -11.243 5.114 1.00 44.06 87 ARG A N 1
ATOM 662 C CA . ARG A 1 87 ? 8.187 -10.066 4.955 1.00 44.06 87 ARG A CA 1
ATOM 663 C C . ARG A 1 87 ? 7.671 -9.180 3.819 1.00 44.06 87 ARG A C 1
ATOM 665 O O . ARG A 1 87 ? 8.072 -9.342 2.672 1.00 44.06 87 ARG A O 1
ATOM 672 N N . VAL A 1 88 ? 6.816 -8.213 4.139 1.00 47.47 88 VAL A N 1
ATOM 673 C CA . VAL A 1 88 ? 6.571 -7.072 3.249 1.00 47.47 88 VAL A CA 1
ATOM 674 C C . VAL A 1 88 ? 7.773 -6.139 3.379 1.00 47.47 88 VAL A C 1
ATOM 676 O O . VAL A 1 88 ? 7.981 -5.512 4.419 1.00 47.47 88 VAL A O 1
ATOM 679 N N . HIS A 1 89 ? 8.606 -6.075 2.341 1.00 38.12 89 HIS A N 1
ATOM 680 C CA . HIS A 1 89 ? 9.699 -5.110 2.281 1.00 38.12 89 HIS A CA 1
ATOM 681 C C . HIS A 1 89 ? 9.120 -3.704 2.082 1.00 38.12 89 HIS A C 1
ATOM 683 O O . HIS A 1 89 ? 8.866 -3.272 0.963 1.00 38.12 89 HIS A O 1
ATOM 689 N N . CYS A 1 90 ? 8.924 -2.970 3.176 1.00 38.88 90 CYS A N 1
ATOM 690 C CA . CYS A 1 90 ? 8.770 -1.522 3.117 1.00 38.88 90 CYS A CA 1
ATOM 691 C C . CYS A 1 90 ? 10.172 -0.899 3.086 1.00 38.88 90 CYS A C 1
ATOM 693 O O . CYS A 1 90 ? 10.921 -0.966 4.065 1.00 38.88 90 CYS A O 1
ATOM 695 N N . GLY A 1 91 ? 10.560 -0.350 1.935 1.00 41.75 91 GLY A N 1
ATOM 696 C CA . GLY A 1 91 ? 11.835 0.336 1.760 1.00 41.75 91 GLY A CA 1
ATOM 697 C C . GLY A 1 91 ? 11.821 1.702 2.441 1.00 41.75 91 GLY A C 1
ATOM 698 O O . GLY A 1 91 ? 11.612 2.715 1.785 1.00 41.75 91 GLY A O 1
ATOM 699 N N . LEU A 1 92 ? 12.060 1.751 3.751 1.00 40.62 92 LEU A N 1
ATOM 700 C CA . LEU A 1 92 ? 12.359 3.010 4.429 1.00 40.62 92 LEU A CA 1
ATOM 701 C C . LEU A 1 92 ? 13.838 3.340 4.193 1.00 40.62 92 LEU A C 1
ATOM 703 O O . LEU A 1 92 ? 14.718 2.767 4.841 1.00 40.62 92 LEU A O 1
ATOM 707 N N . ILE A 1 93 ? 14.133 4.249 3.262 1.00 42.94 93 ILE A N 1
ATOM 708 C CA . ILE A 1 93 ? 15.508 4.722 3.078 1.00 42.94 93 ILE A CA 1
ATOM 709 C C . ILE A 1 93 ? 15.876 5.574 4.293 1.00 42.94 93 ILE A C 1
ATOM 711 O O . ILE A 1 93 ? 15.446 6.716 4.436 1.00 42.94 93 ILE A O 1
ATOM 715 N N . LYS A 1 94 ? 16.673 4.998 5.193 1.00 40.06 94 LYS A N 1
ATOM 716 C CA . LYS A 1 94 ? 17.238 5.705 6.340 1.00 40.06 94 LYS A CA 1
ATOM 717 C C . LYS A 1 94 ? 18.607 6.260 5.937 1.00 40.06 94 LYS A C 1
ATOM 719 O O . LYS A 1 94 ? 19.581 5.519 5.857 1.00 40.06 94 LYS A O 1
ATOM 724 N N . GLY A 1 95 ? 18.667 7.559 5.669 1.00 53.62 95 GLY A N 1
ATOM 725 C CA . GLY A 1 95 ? 19.869 8.293 5.267 1.00 53.62 95 GLY A CA 1
ATOM 726 C C . GLY A 1 95 ? 19.556 9.781 5.134 1.00 53.62 95 GLY A C 1
ATOM 727 O O . GLY A 1 95 ? 18.387 10.160 5.212 1.00 53.62 95 GLY A O 1
ATOM 728 N N . ASP A 1 96 ? 20.573 10.632 4.970 1.00 60.31 96 ASP A N 1
ATOM 729 C CA . ASP A 1 96 ? 20.333 12.031 4.605 1.00 60.31 96 ASP A CA 1
ATOM 730 C C . ASP A 1 96 ? 19.573 12.053 3.277 1.00 60.31 96 ASP A C 1
ATOM 732 O O . ASP A 1 96 ? 20.119 11.696 2.229 1.00 60.31 96 ASP A O 1
ATOM 736 N N . LEU A 1 97 ? 18.300 12.448 3.347 1.00 55.06 97 LEU A N 1
ATOM 737 C CA . LEU A 1 97 ? 17.399 12.539 2.208 1.00 55.06 97 LEU A CA 1
ATOM 738 C C . LEU A 1 97 ? 18.051 13.335 1.076 1.00 55.06 97 LEU A C 1
ATOM 740 O O . LEU A 1 97 ? 17.919 12.954 -0.080 1.00 55.06 97 LEU A O 1
ATOM 744 N N . ASN A 1 98 ? 18.823 14.377 1.401 1.00 60.03 98 ASN A N 1
ATOM 745 C CA . ASN A 1 98 ? 19.517 15.170 0.397 1.00 60.03 98 ASN A CA 1
ATOM 746 C C . ASN A 1 98 ? 20.632 14.391 -0.287 1.00 60.03 98 ASN A C 1
ATOM 748 O O . ASN A 1 98 ? 20.806 14.545 -1.486 1.00 60.03 98 ASN A O 1
ATOM 752 N N . GLN A 1 99 ? 21.372 13.541 0.423 1.00 60.81 99 GLN A N 1
ATOM 753 C CA . GLN A 1 99 ? 22.429 12.733 -0.177 1.00 60.81 99 GLN A CA 1
ATOM 754 C C . GLN A 1 99 ? 21.857 11.605 -1.040 1.00 60.81 99 GLN A C 1
ATOM 756 O O . GLN A 1 99 ? 22.359 11.362 -2.134 1.00 60.81 99 GLN A O 1
ATOM 761 N N . THR A 1 100 ? 20.782 10.951 -0.596 1.00 54.78 100 THR A N 1
ATOM 762 C CA . THR A 1 100 ? 20.097 9.924 -1.393 1.00 54.78 100 THR A CA 1
ATOM 763 C C . THR A 1 100 ? 19.408 10.534 -2.611 1.00 54.78 100 THR A C 1
ATOM 765 O O . THR A 1 100 ? 19.578 10.019 -3.714 1.00 54.78 100 THR A O 1
ATOM 768 N N . LEU A 1 101 ? 18.691 11.652 -2.448 1.00 55.75 101 LEU A N 1
ATOM 769 C CA . LEU A 1 101 ? 18.113 12.390 -3.570 1.00 55.75 101 LEU A CA 1
ATOM 770 C C . LEU A 1 101 ? 19.208 12.909 -4.491 1.00 55.75 101 LEU A C 1
ATOM 772 O O . LEU A 1 101 ? 19.063 12.809 -5.695 1.00 55.75 101 LEU A O 1
ATOM 776 N N . LYS A 1 102 ? 20.327 13.404 -3.965 1.00 57.59 102 LYS A N 1
ATOM 777 C CA . LYS A 1 102 ? 21.464 13.832 -4.779 1.00 57.59 102 LYS A CA 1
ATOM 778 C C . LYS A 1 102 ? 22.047 12.670 -5.573 1.00 57.59 102 LYS A C 1
ATOM 780 O O . LYS A 1 102 ? 22.259 12.844 -6.756 1.00 57.59 102 LYS A O 1
ATOM 785 N N . MET A 1 103 ? 22.224 11.487 -4.988 1.00 53.91 103 MET A N 1
ATOM 786 C CA . MET A 1 103 ? 22.651 10.300 -5.737 1.00 53.91 103 MET A CA 1
ATOM 787 C C . MET A 1 103 ? 21.620 9.889 -6.794 1.00 53.91 103 MET A C 1
ATOM 789 O O . MET A 1 103 ? 22.005 9.531 -7.900 1.00 53.91 103 MET A O 1
ATOM 793 N N . PHE A 1 104 ? 20.325 9.961 -6.478 1.00 53.00 104 PHE A N 1
ATOM 794 C CA . PHE A 1 104 ? 19.233 9.705 -7.420 1.00 53.00 104 PHE A CA 1
ATOM 795 C C . PHE A 1 104 ? 19.255 10.709 -8.586 1.00 53.00 104 PHE A C 1
ATOM 797 O O . PHE A 1 104 ? 19.296 10.307 -9.741 1.00 53.00 104 PHE A O 1
ATOM 804 N N . TRP A 1 105 ? 19.346 12.006 -8.294 1.00 50.12 105 TRP A N 1
ATOM 805 C CA . TRP A 1 105 ? 19.395 13.092 -9.272 1.00 50.12 105 TRP A CA 1
ATOM 806 C C . TRP A 1 105 ? 20.722 13.149 -10.037 1.00 50.12 105 TRP A C 1
ATOM 808 O O . TRP A 1 105 ? 20.709 13.438 -11.220 1.00 50.12 105 TRP A O 1
ATOM 818 N N . GLU A 1 106 ? 21.869 12.822 -9.444 1.00 54.66 106 GLU A N 1
ATOM 819 C CA . GLU A 1 106 ? 23.147 12.628 -10.157 1.00 54.66 106 GLU A CA 1
ATOM 820 C C . GLU A 1 106 ? 23.070 11.413 -11.097 1.00 54.66 106 GLU A C 1
ATOM 822 O O . GLU A 1 106 ? 23.664 11.400 -12.177 1.00 54.66 106 GLU A O 1
ATOM 827 N N . LEU A 1 107 ? 22.282 10.402 -10.724 1.00 48.81 107 LEU A N 1
ATOM 828 C CA . LEU A 1 107 ? 21.934 9.267 -11.573 1.00 48.81 107 LEU A CA 1
ATOM 829 C C . LEU A 1 107 ? 20.809 9.558 -12.578 1.00 48.81 107 LEU A C 1
ATOM 831 O O . LEU A 1 107 ? 20.579 8.702 -13.421 1.00 48.81 107 LEU A O 1
ATOM 835 N N . GLU A 1 108 ? 20.151 10.717 -12.567 1.00 47.00 108 GLU A N 1
ATOM 836 C CA . GLU A 1 108 ? 19.121 11.091 -13.557 1.00 47.00 108 GLU A CA 1
ATOM 837 C C . GLU A 1 108 ? 19.534 12.289 -14.424 1.00 47.00 108 GLU A C 1
ATOM 839 O O . GLU A 1 108 ? 19.166 12.354 -15.594 1.00 47.00 108 GLU A O 1
ATOM 844 N N . ASN A 1 109 ? 20.395 13.172 -13.917 1.00 44.38 109 ASN A N 1
ATOM 845 C CA . ASN A 1 109 ? 20.891 14.348 -14.619 1.00 44.38 109 ASN A CA 1
ATOM 846 C C . ASN A 1 109 ? 21.849 13.935 -15.736 1.00 44.38 109 ASN A C 1
ATOM 848 O O . ASN A 1 109 ? 23.039 13.696 -15.533 1.00 44.38 109 ASN A O 1
ATOM 852 N N . VAL A 1 110 ? 21.314 13.869 -16.947 1.00 50.12 110 VAL A N 1
ATOM 853 C CA . VAL A 1 110 ? 22.075 14.222 -18.139 1.00 50.12 110 VAL A CA 1
ATOM 854 C C . VAL A 1 110 ? 21.714 15.674 -18.407 1.00 50.12 110 VAL A C 1
ATOM 856 O O . VAL A 1 110 ? 20.539 15.986 -18.577 1.00 50.12 110 VAL A O 1
ATOM 859 N N . GLU A 1 111 ? 22.695 16.573 -18.366 1.00 45.38 111 GLU A N 1
ATOM 860 C CA . GLU A 1 111 ? 22.487 17.961 -18.775 1.00 45.38 111 GLU A CA 1
ATOM 861 C C . GLU A 1 111 ? 22.038 17.957 -20.241 1.00 45.38 111 GLU A C 1
ATOM 863 O O . GLU A 1 111 ? 22.836 17.714 -21.145 1.00 45.38 111 GLU A O 1
ATOM 868 N N . VAL A 1 112 ? 20.739 18.150 -20.476 1.00 47.59 112 VAL A N 1
ATOM 869 C CA . VAL A 1 112 ? 20.202 18.350 -21.821 1.00 47.59 112 VAL A CA 1
ATOM 870 C C . VAL A 1 112 ? 20.301 19.842 -22.107 1.00 47.59 112 VAL A C 1
ATOM 872 O O . VAL A 1 112 ? 19.554 20.648 -21.540 1.00 47.59 112 VAL A O 1
ATOM 875 N N . GLU A 1 113 ? 21.253 20.229 -22.956 1.00 45.59 113 GLU A N 1
ATOM 876 C CA . GLU A 1 113 ? 21.293 21.583 -23.502 1.00 45.59 113 GLU A CA 1
ATOM 877 C C . GLU A 1 113 ? 19.989 21.833 -24.269 1.00 45.59 113 GLU A C 1
ATOM 879 O O . GLU A 1 113 ? 19.703 21.214 -25.292 1.00 45.59 113 GLU A O 1
ATOM 884 N N . LYS A 1 114 ? 19.157 22.737 -23.741 1.00 46.47 114 LYS A N 1
ATOM 885 C CA . LYS A 1 114 ? 17.845 23.065 -24.303 1.00 46.47 114 LYS A CA 1
ATOM 886 C C . LYS A 1 114 ? 17.986 23.793 -25.634 1.00 46.47 114 LYS A C 1
ATOM 888 O O . LYS A 1 114 ? 17.879 25.012 -25.661 1.00 46.47 114 LYS A O 1
ATOM 893 N N . THR A 1 115 ? 18.135 23.056 -26.728 1.00 49.72 115 THR A N 1
ATOM 894 C CA . THR A 1 115 ? 17.713 23.493 -28.066 1.00 49.72 115 THR A CA 1
ATOM 895 C C . THR A 1 115 ? 17.740 22.324 -29.052 1.00 49.72 115 THR A C 1
ATOM 897 O O . THR A 1 115 ? 18.833 21.947 -29.463 1.00 49.72 115 THR A O 1
ATOM 900 N N . LYS A 1 116 ? 16.564 21.855 -29.517 1.00 47.16 116 LYS A N 1
ATOM 901 C CA . LYS A 1 116 ? 16.175 21.607 -30.936 1.00 47.16 116 LYS A CA 1
ATOM 902 C C . LYS A 1 116 ? 15.077 20.535 -31.087 1.00 47.16 116 LYS A C 1
ATOM 904 O O . LYS A 1 116 ? 14.743 19.848 -30.133 1.00 47.16 116 LYS A O 1
ATOM 909 N N . ASN A 1 117 ? 14.489 20.519 -32.291 1.00 52.56 117 ASN A N 1
ATOM 910 C CA . ASN A 1 117 ? 13.283 19.816 -32.765 1.00 52.56 117 ASN A CA 1
ATOM 911 C C . ASN A 1 117 ? 13.135 18.337 -32.345 1.00 52.56 117 ASN A C 1
ATOM 913 O O . ASN A 1 117 ? 14.099 17.685 -31.967 1.00 52.56 117 ASN A O 1
ATOM 917 N N . GLU A 1 118 ? 11.918 17.803 -32.501 1.00 50.75 118 GLU A N 1
ATOM 918 C CA . GLU A 1 118 ? 11.460 16.463 -32.078 1.00 50.75 118 GLU A CA 1
ATOM 919 C C . GLU A 1 118 ? 12.383 15.293 -32.491 1.00 50.75 118 GLU A C 1
ATOM 921 O O . GLU A 1 118 ? 12.553 14.350 -31.719 1.00 50.75 118 GLU A O 1
ATOM 926 N N . GLU A 1 119 ? 13.066 15.378 -33.638 1.00 50.47 119 GLU A N 1
ATOM 927 C CA . GLU A 1 119 ? 14.058 14.380 -34.085 1.00 50.47 119 GLU A CA 1
ATOM 928 C C . GLU A 1 119 ? 15.342 14.353 -33.227 1.00 50.47 119 GLU A C 1
ATOM 930 O O . GLU A 1 119 ? 15.974 13.308 -33.081 1.00 50.47 119 GLU A O 1
ATOM 935 N N . ALA A 1 120 ? 15.734 15.479 -32.619 1.00 50.19 120 ALA A N 1
ATOM 936 C CA . ALA A 1 120 ? 16.894 15.545 -31.727 1.00 50.19 120 ALA A CA 1
ATOM 937 C C . ALA A 1 120 ? 16.600 14.876 -30.374 1.00 50.19 120 ALA A C 1
ATOM 939 O O . ALA A 1 120 ? 17.417 14.099 -29.884 1.00 50.19 120 ALA A O 1
ATOM 940 N N . ILE A 1 121 ? 15.392 15.081 -29.832 1.00 52.31 121 ILE A N 1
ATOM 941 C CA . ILE A 1 121 ? 14.916 14.460 -28.580 1.00 52.31 121 ILE A CA 1
ATOM 942 C C . ILE A 1 121 ? 14.927 12.925 -28.698 1.00 52.31 121 ILE A C 1
ATOM 944 O O . ILE A 1 121 ? 15.262 12.208 -27.751 1.00 52.31 121 ILE A O 1
ATOM 948 N N . PHE A 1 122 ? 14.592 12.411 -29.883 1.00 52.06 122 PHE A N 1
ATOM 949 C CA . PHE A 1 122 ? 14.605 10.985 -30.185 1.00 52.06 122 PHE A CA 1
ATOM 950 C C . PHE A 1 122 ? 16.008 10.373 -30.077 1.00 52.06 122 PHE A C 1
ATOM 952 O O . PHE A 1 122 ? 16.212 9.410 -29.329 1.00 52.06 122 PHE A O 1
ATOM 959 N N . CYS A 1 123 ? 16.980 10.966 -30.779 1.00 53.91 123 CYS A N 1
ATOM 960 C CA . CYS A 1 123 ? 18.384 10.559 -30.725 1.00 53.91 123 CYS A CA 1
ATOM 961 C C . CYS A 1 123 ? 18.944 10.659 -29.299 1.00 53.91 123 CYS A C 1
ATOM 963 O O . CYS A 1 123 ? 19.631 9.747 -28.835 1.00 53.91 123 CYS A O 1
ATOM 965 N N . GLU A 1 124 ? 18.573 11.711 -28.567 1.00 61.66 124 GLU A N 1
ATOM 966 C CA . GLU A 1 124 ? 18.990 11.912 -27.181 1.00 61.66 124 GLU A CA 1
ATOM 967 C C . GLU A 1 124 ? 18.469 10.811 -26.246 1.00 61.66 124 GLU A C 1
ATOM 969 O O . GLU A 1 124 ? 19.239 10.283 -25.440 1.00 61.66 124 GLU A O 1
ATOM 974 N N . SER A 1 125 ? 17.204 10.387 -26.379 1.00 69.38 125 SER A N 1
ATOM 975 C CA . SER A 1 125 ? 16.639 9.320 -25.534 1.00 69.38 125 SER A CA 1
ATOM 976 C C . SER A 1 125 ? 17.405 7.996 -25.671 1.00 69.38 125 SER A C 1
ATOM 978 O O . SER A 1 125 ? 17.693 7.324 -24.674 1.00 69.38 125 SER A O 1
ATOM 980 N N . ARG A 1 126 ? 17.820 7.654 -26.900 1.00 73.69 126 ARG A N 1
ATOM 981 C CA . ARG A 1 126 ? 18.600 6.448 -27.203 1.00 73.69 126 ARG A CA 1
ATOM 982 C C . ARG A 1 126 ? 19.992 6.509 -26.593 1.00 73.69 126 ARG A C 1
ATOM 984 O O . ARG A 1 126 ? 20.427 5.543 -25.965 1.00 73.69 126 ARG A O 1
ATOM 991 N N . ASP A 1 127 ? 20.679 7.635 -26.748 1.00 71.56 127 ASP A N 1
ATOM 992 C CA . ASP A 1 127 ? 22.028 7.819 -26.217 1.00 71.56 127 ASP A CA 1
ATOM 993 C C . ASP A 1 127 ? 22.047 7.795 -24.686 1.00 71.56 127 ASP A C 1
ATOM 995 O O . ASP A 1 127 ? 22.941 7.196 -24.078 1.00 71.56 127 ASP A O 1
ATOM 999 N N . ILE A 1 128 ? 21.037 8.391 -24.045 1.00 74.94 128 ILE A N 1
ATOM 1000 C CA . ILE A 1 128 ? 20.863 8.343 -22.590 1.00 74.94 128 ILE A CA 1
ATOM 1001 C C . ILE A 1 128 ? 20.627 6.898 -22.137 1.00 74.94 128 ILE A C 1
ATOM 1003 O O . ILE A 1 128 ? 21.328 6.412 -21.242 1.00 74.94 128 ILE A O 1
ATOM 1007 N N . ALA A 1 129 ? 19.690 6.184 -22.767 1.00 74.44 129 ALA A N 1
ATOM 1008 C CA . ALA A 1 129 ? 19.404 4.790 -22.441 1.00 74.44 129 ALA A CA 1
ATOM 1009 C C . ALA A 1 129 ? 20.644 3.894 -22.610 1.00 74.44 129 ALA A C 1
ATOM 1011 O O . ALA A 1 129 ? 20.951 3.089 -21.727 1.00 74.44 129 ALA A O 1
ATOM 1012 N N . LEU A 1 130 ? 21.412 4.086 -23.686 1.00 77.75 130 LEU A N 1
ATOM 1013 C CA . LEU A 1 130 ? 22.626 3.321 -23.962 1.00 77.75 130 LEU A CA 1
ATOM 1014 C C . LEU A 1 130 ? 23.744 3.608 -22.948 1.00 77.75 130 LEU A C 1
ATOM 1016 O O . LEU A 1 130 ? 24.380 2.676 -22.453 1.00 77.75 130 LEU A O 1
ATOM 1020 N N . LYS A 1 131 ? 23.967 4.877 -22.578 1.00 80.81 131 LYS A N 1
ATOM 1021 C CA . LYS A 1 131 ? 24.921 5.251 -21.516 1.00 80.81 131 LYS A CA 1
ATOM 1022 C C . LYS A 1 131 ? 24.574 4.566 -20.193 1.00 80.81 131 LYS A C 1
ATOM 1024 O O . LYS A 1 131 ? 25.458 4.020 -19.531 1.00 80.81 131 LYS A O 1
ATOM 1029 N N . ARG A 1 132 ? 23.291 4.555 -19.823 1.00 78.12 132 ARG A N 1
ATOM 1030 C CA . ARG A 1 132 ? 22.794 3.930 -18.585 1.00 78.12 132 ARG A CA 1
ATOM 1031 C C . ARG A 1 132 ? 22.953 2.413 -18.620 1.00 78.12 132 ARG A C 1
ATOM 1033 O O . ARG A 1 132 ? 23.460 1.835 -17.659 1.00 78.12 132 ARG A O 1
ATOM 1040 N N . LEU A 1 133 ? 22.615 1.788 -19.745 1.00 82.38 133 LEU A N 1
ATOM 1041 C CA . LEU A 1 133 ? 22.805 0.357 -19.962 1.00 82.38 133 LEU A CA 1
ATOM 1042 C C . LEU A 1 133 ? 24.287 -0.038 -19.842 1.00 82.38 133 LEU A C 1
ATOM 1044 O O . LEU A 1 133 ? 24.612 -0.993 -19.142 1.00 82.38 133 LEU A O 1
ATOM 1048 N N . ASN A 1 134 ? 25.201 0.728 -20.441 1.00 81.19 134 ASN A N 1
ATOM 1049 C CA . ASN A 1 134 ? 26.644 0.481 -20.339 1.00 81.19 134 ASN A CA 1
ATOM 1050 C C . ASN A 1 134 ? 27.175 0.640 -18.905 1.00 81.19 134 ASN A C 1
ATOM 1052 O O . ASN A 1 134 ? 28.012 -0.149 -18.456 1.00 81.19 134 ASN A O 1
ATOM 1056 N N . ALA A 1 135 ? 26.680 1.633 -18.160 1.00 82.75 135 ALA A N 1
ATOM 1057 C CA . ALA A 1 135 ? 27.029 1.813 -16.752 1.00 82.75 135 ALA A CA 1
ATOM 1058 C C . ALA A 1 135 ? 26.543 0.631 -15.894 1.00 82.75 135 ALA A C 1
ATOM 1060 O O . ALA A 1 135 ? 27.304 0.107 -15.076 1.00 82.75 135 ALA A O 1
ATOM 1061 N N . LEU A 1 136 ? 25.310 0.163 -16.128 1.00 81.75 136 LEU A N 1
ATOM 1062 C CA . LEU A 1 136 ? 24.764 -1.035 -15.490 1.00 81.75 136 LEU A CA 1
ATOM 1063 C C . LEU A 1 136 ? 25.618 -2.268 -15.806 1.00 81.75 136 LEU A C 1
ATOM 1065 O O . LEU A 1 136 ? 26.032 -2.963 -14.882 1.00 81.75 136 LEU A O 1
ATOM 1069 N N . TRP A 1 137 ? 25.953 -2.496 -17.078 1.00 83.19 137 TRP A N 1
ATOM 1070 C CA . TRP A 1 137 ? 26.820 -3.601 -17.496 1.00 83.19 137 TRP A CA 1
ATOM 1071 C C . TRP A 1 137 ? 28.192 -3.556 -16.829 1.00 83.19 137 TRP A C 1
ATOM 1073 O O . TRP A 1 137 ? 28.665 -4.572 -16.322 1.00 83.19 137 TRP A O 1
ATOM 1083 N N . THR A 1 138 ? 28.812 -2.377 -16.760 1.00 85.62 138 THR A N 1
ATOM 1084 C CA . THR A 1 138 ? 30.108 -2.195 -16.090 1.00 85.62 138 THR A CA 1
ATOM 1085 C C . THR A 1 138 ? 30.028 -2.559 -14.607 1.00 85.62 138 THR A C 1
ATOM 1087 O O . THR A 1 138 ? 30.965 -3.146 -14.066 1.00 85.62 138 THR A O 1
ATOM 1090 N N . ARG A 1 139 ? 28.914 -2.231 -13.942 1.00 83.12 139 ARG A N 1
ATOM 1091 C CA . ARG A 1 139 ? 28.665 -2.593 -12.541 1.00 83.12 139 ARG A CA 1
ATOM 1092 C C . ARG A 1 139 ? 28.446 -4.096 -12.374 1.00 83.12 139 ARG A C 1
ATOM 1094 O O . ARG A 1 139 ? 29.071 -4.686 -11.503 1.00 83.12 139 ARG A O 1
ATOM 1101 N N . LEU A 1 140 ? 27.617 -4.708 -13.220 1.00 81.44 140 LEU A N 1
ATOM 1102 C CA . LEU A 1 140 ? 27.303 -6.138 -13.160 1.00 81.44 140 LEU A CA 1
ATOM 1103 C C . LEU A 1 140 ? 28.540 -7.006 -13.399 1.00 81.44 140 LEU A C 1
ATOM 1105 O O . LEU A 1 140 ? 28.767 -7.961 -12.674 1.00 81.44 140 LEU A O 1
ATOM 1109 N N . ILE A 1 141 ? 29.400 -6.652 -14.357 1.00 84.56 141 ILE A N 1
ATOM 1110 C CA . ILE A 1 141 ? 30.622 -7.425 -14.639 1.00 84.56 141 ILE A CA 1
ATOM 1111 C C . ILE A 1 141 ? 31.571 -7.471 -13.428 1.00 84.56 141 ILE A C 1
ATOM 1113 O O . ILE A 1 141 ? 32.317 -8.436 -13.268 1.00 84.56 141 ILE A O 1
ATOM 1117 N N . ARG A 1 142 ? 31.536 -6.457 -12.553 1.00 85.94 142 ARG A N 1
ATOM 1118 C CA . ARG A 1 142 ? 32.348 -6.419 -11.325 1.00 85.94 142 ARG A CA 1
ATOM 1119 C C . ARG A 1 142 ? 31.822 -7.343 -10.223 1.00 85.94 142 ARG A C 1
ATOM 1121 O O . ARG A 1 142 ? 32.571 -7.626 -9.295 1.00 85.94 142 ARG A O 1
ATOM 1128 N N . ASP A 1 143 ? 30.582 -7.815 -10.330 1.00 86.19 143 ASP A N 1
ATOM 1129 C CA . ASP A 1 143 ? 29.944 -8.729 -9.384 1.00 86.19 143 ASP A CA 1
ATOM 1130 C C . ASP A 1 143 ? 29.352 -9.943 -10.131 1.00 86.19 143 ASP A C 1
ATOM 1132 O O . ASP A 1 143 ? 28.213 -9.904 -10.607 1.00 86.19 143 ASP A O 1
ATOM 1136 N N . PRO A 1 144 ? 30.108 -11.053 -10.238 1.00 89.06 144 PRO A N 1
ATOM 1137 C CA . PRO A 1 144 ? 29.677 -12.240 -10.974 1.00 89.06 144 PRO A CA 1
ATOM 1138 C C . PRO A 1 144 ? 28.378 -12.875 -10.462 1.00 89.06 144 PRO A C 1
ATOM 1140 O O . PRO A 1 144 ? 27.669 -13.510 -11.244 1.00 89.06 144 PRO A O 1
ATOM 1143 N N . GLN A 1 145 ? 28.060 -12.732 -9.169 1.00 86.12 145 GLN A N 1
ATOM 1144 C CA . GLN A 1 145 ? 26.824 -13.276 -8.602 1.00 86.12 145 GLN A CA 1
ATOM 1145 C C . GLN A 1 145 ? 25.628 -12.448 -9.060 1.00 86.12 145 GLN A C 1
ATOM 1147 O O . GLN A 1 145 ? 24.644 -12.991 -9.559 1.00 86.12 145 GLN A O 1
ATOM 1152 N N . ASN A 1 146 ? 25.752 -11.128 -8.96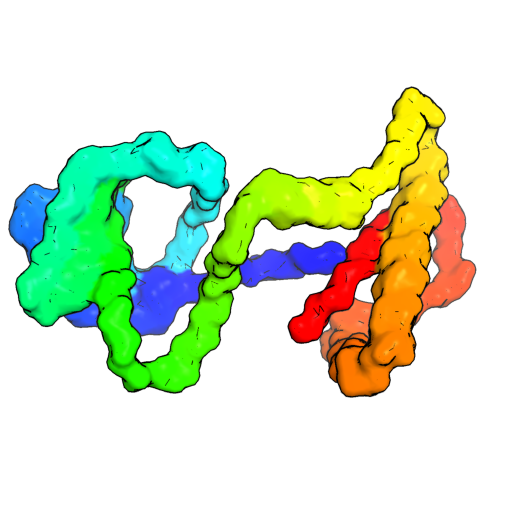2 1.00 80.31 146 ASN A N 1
ATOM 1153 C CA . ASN A 1 146 ? 24.730 -10.187 -9.392 1.00 80.31 146 ASN A CA 1
ATOM 1154 C C . ASN A 1 146 ? 24.509 -10.247 -10.917 1.00 80.31 146 ASN A C 1
ATOM 1156 O O . ASN A 1 146 ? 23.375 -10.288 -11.385 1.00 80.31 146 ASN A O 1
ATOM 1160 N N . LEU A 1 147 ? 25.584 -10.405 -11.699 1.00 86.19 147 LEU A N 1
ATOM 1161 C CA . LEU A 1 147 ? 25.502 -10.663 -13.139 1.00 86.19 147 LEU A CA 1
ATOM 1162 C C . LEU A 1 147 ? 24.709 -11.932 -13.470 1.00 86.19 147 LEU A C 1
ATOM 1164 O O . LEU A 1 147 ? 23.962 -11.946 -14.449 1.00 86.19 147 LEU A O 1
ATOM 1168 N N . LYS A 1 148 ? 24.887 -13.004 -12.690 1.00 89.50 148 LYS A N 1
ATOM 1169 C CA . LYS A 1 148 ? 24.138 -14.245 -12.893 1.00 89.50 148 LYS A CA 1
ATOM 1170 C C . LYS A 1 148 ? 22.646 -14.022 -12.640 1.00 89.50 148 LYS A C 1
ATOM 1172 O O . LYS A 1 148 ? 21.856 -14.318 -13.526 1.00 89.50 148 LYS A O 1
ATOM 1177 N N . LEU A 1 149 ? 22.288 -13.431 -11.498 1.00 85.38 149 LEU A N 1
ATOM 1178 C CA . LEU A 1 149 ? 20.892 -13.120 -11.162 1.00 85.38 149 LEU A CA 1
ATOM 1179 C C . LEU A 1 149 ? 20.239 -12.231 -12.225 1.00 85.38 149 LEU A C 1
ATOM 1181 O O . LEU A 1 149 ? 19.125 -12.501 -12.660 1.00 85.38 149 LEU A O 1
ATOM 1185 N N . TYR A 1 150 ? 20.967 -11.221 -12.705 1.00 86.06 150 TYR A N 1
ATOM 1186 C CA . TYR A 1 150 ? 20.508 -10.359 -13.788 1.00 86.06 150 TYR A CA 1
ATOM 1187 C C . TYR A 1 150 ? 20.205 -11.123 -15.076 1.00 86.06 150 TYR A C 1
ATOM 1189 O O . TYR A 1 150 ? 19.185 -10.885 -15.717 1.00 86.06 150 TYR A O 1
ATOM 1197 N N . ARG A 1 151 ? 21.091 -12.040 -15.476 1.00 88.56 151 ARG A N 1
ATOM 1198 C CA . ARG A 1 151 ? 20.891 -12.857 -16.679 1.00 88.56 151 ARG A CA 1
ATOM 1199 C C . ARG A 1 151 ? 19.706 -13.797 -16.536 1.00 88.56 151 ARG A C 1
ATOM 1201 O O . ARG A 1 151 ? 18.922 -13.891 -17.474 1.00 88.56 151 ARG A O 1
ATOM 1208 N N . ASP A 1 152 ? 19.594 -14.456 -15.388 1.00 89.38 152 ASP A N 1
ATOM 1209 C CA . ASP A 1 152 ? 18.499 -15.380 -15.100 1.00 89.38 152 ASP A CA 1
ATOM 1210 C C . ASP A 1 152 ? 17.154 -14.625 -15.160 1.00 89.38 152 ASP A C 1
ATOM 1212 O O . ASP A 1 152 ? 16.244 -15.059 -15.863 1.00 89.38 152 ASP A O 1
ATOM 1216 N N . PHE A 1 153 ? 17.079 -13.432 -14.553 1.00 87.88 153 PHE A N 1
ATOM 1217 C CA . PHE A 1 153 ? 15.905 -12.553 -14.614 1.00 87.88 153 PHE A CA 1
ATOM 1218 C C . PHE A 1 153 ? 15.548 -12.124 -16.043 1.00 87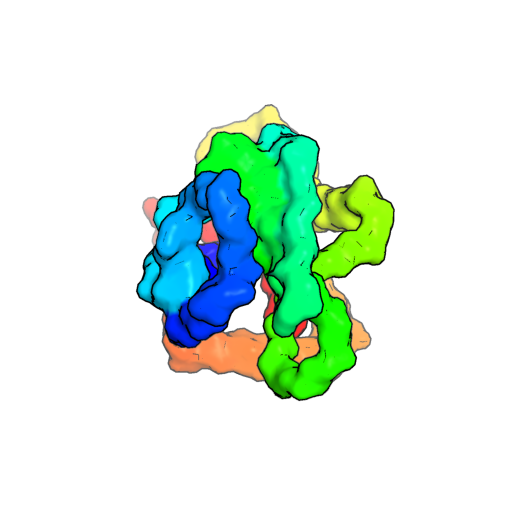.88 153 PHE A C 1
ATOM 1220 O O . PHE A 1 153 ? 14.407 -12.286 -16.460 1.00 87.88 153 PHE A O 1
ATOM 1227 N N . ILE A 1 154 ? 16.503 -11.586 -16.817 1.00 86.12 154 ILE A N 1
ATOM 1228 C CA . ILE A 1 154 ? 16.234 -11.129 -18.194 1.00 86.12 154 ILE A CA 1
ATOM 1229 C C . ILE A 1 154 ? 15.759 -12.291 -19.075 1.00 86.12 154 ILE A C 1
ATOM 1231 O O . ILE A 1 154 ? 14.890 -12.101 -19.921 1.00 86.12 154 ILE A O 1
ATOM 1235 N N . HIS A 1 155 ? 16.298 -13.494 -18.862 1.00 88.56 155 HIS A N 1
ATOM 1236 C CA . HIS A 1 155 ? 15.873 -14.681 -19.596 1.00 88.56 155 HIS A CA 1
ATOM 1237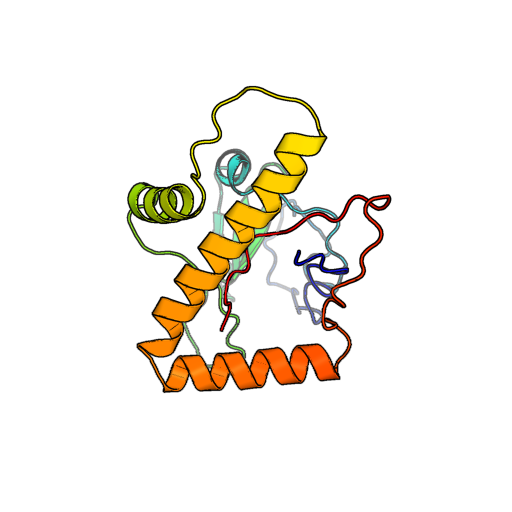 C C . HIS A 1 155 ? 14.438 -15.096 -19.252 1.00 88.56 155 HIS A C 1
ATOM 1239 O O . HIS A 1 155 ? 13.655 -15.378 -20.153 1.00 88.56 155 HIS A O 1
ATOM 1245 N N . GLU A 1 156 ? 14.074 -15.101 -17.969 1.00 88.62 156 GLU A N 1
ATOM 1246 C CA . GLU A 1 156 ? 12.697 -15.351 -17.535 1.00 88.62 156 GLU A CA 1
ATOM 1247 C C . GLU A 1 156 ? 11.736 -14.286 -18.087 1.00 88.62 156 GLU A C 1
ATOM 1249 O O . GLU A 1 156 ? 10.683 -14.615 -18.627 1.00 88.62 156 GLU A O 1
ATOM 1254 N N . TYR A 1 157 ? 12.126 -13.012 -18.028 1.00 86.31 157 TYR A N 1
ATOM 1255 C CA . TYR A 1 157 ? 11.324 -11.887 -18.508 1.00 86.31 157 TYR A CA 1
ATOM 1256 C C . TYR A 1 157 ? 11.030 -11.970 -20.018 1.00 86.31 157 TYR A C 1
ATOM 1258 O O . TYR A 1 157 ? 9.924 -11.645 -20.458 1.00 86.31 157 TYR A O 1
ATOM 1266 N N . ASP A 1 158 ? 11.994 -12.452 -20.809 1.00 86.00 158 ASP A N 1
ATOM 1267 C CA . ASP A 1 158 ? 11.828 -12.764 -22.235 1.00 86.00 158 ASP A CA 1
ATOM 1268 C C . ASP A 1 158 ? 10.908 -13.978 -22.458 1.00 86.00 158 ASP A C 1
ATOM 1270 O O . ASP A 1 158 ? 9.958 -13.899 -23.235 1.00 86.00 158 ASP A O 1
ATOM 1274 N N . GLN A 1 159 ? 11.101 -15.074 -21.711 1.00 89.12 159 GLN A N 1
ATOM 1275 C CA . GLN A 1 159 ? 10.250 -16.273 -21.804 1.00 89.12 159 GLN A CA 1
ATOM 1276 C C . GLN A 1 159 ? 8.781 -16.008 -21.448 1.00 89.12 159 GLN A C 1
ATOM 1278 O O . GLN A 1 15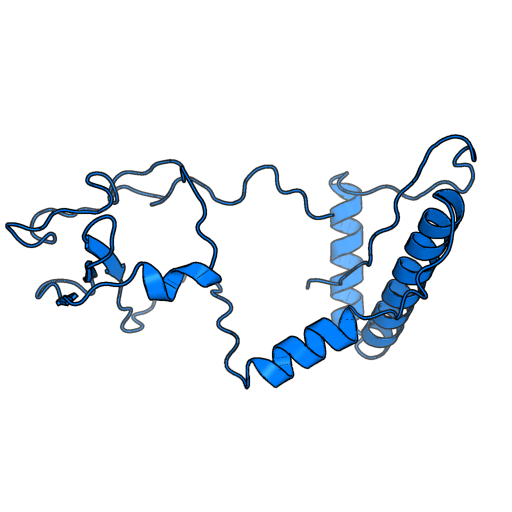9 ? 7.883 -16.617 -22.032 1.00 89.12 159 GLN A O 1
ATOM 1283 N N . LEU A 1 160 ? 8.532 -15.097 -20.505 1.00 89.69 160 LEU A N 1
ATOM 1284 C CA . LEU A 1 160 ? 7.191 -14.652 -20.124 1.00 89.69 160 LEU A CA 1
ATOM 1285 C C . LEU A 1 160 ? 6.561 -13.693 -21.152 1.00 89.69 160 LEU A C 1
ATOM 1287 O O . LEU A 1 160 ? 5.399 -13.316 -21.010 1.00 89.69 160 LEU A O 1
ATOM 1291 N N . GLY A 1 161 ? 7.301 -13.300 -22.195 1.00 83.88 161 GLY A N 1
ATOM 1292 C CA . GLY A 1 161 ? 6.829 -12.401 -23.246 1.00 83.88 161 GLY A CA 1
ATOM 1293 C C . GLY A 1 161 ? 6.743 -10.936 -22.815 1.00 83.88 161 GLY A C 1
ATOM 1294 O O . GLY A 1 161 ? 6.077 -10.141 -23.479 1.00 83.88 161 GLY A O 1
ATOM 1295 N N . HIS A 1 162 ? 7.401 -10.556 -21.715 1.00 81.50 162 HIS A N 1
ATOM 1296 C CA . HIS A 1 162 ? 7.444 -9.168 -21.247 1.00 81.50 162 HIS A CA 1
ATOM 1297 C C . HIS A 1 162 ? 8.479 -8.315 -21.996 1.00 81.50 162 HIS A C 1
ATOM 1299 O O . HIS A 1 162 ? 8.459 -7.085 -21.897 1.00 81.50 162 HIS A O 1
ATOM 1305 N N . MET A 1 163 ? 9.373 -8.944 -22.761 1.00 82.06 163 MET A N 1
ATOM 1306 C CA . MET A 1 163 ? 10.286 -8.275 -23.683 1.00 82.06 163 MET A CA 1
ATOM 1307 C C . MET A 1 163 ? 10.462 -9.077 -24.975 1.00 82.06 163 MET A C 1
ATOM 1309 O O . MET A 1 163 ? 10.033 -10.220 -25.074 1.00 82.06 163 MET A O 1
ATOM 1313 N N . LYS A 1 164 ? 11.055 -8.437 -25.985 1.00 80.25 164 LYS A N 1
ATOM 1314 C CA . LYS A 1 164 ? 11.473 -9.064 -27.240 1.00 80.25 164 LYS A CA 1
ATOM 1315 C C . LYS A 1 164 ? 12.755 -8.406 -27.724 1.00 80.25 164 LYS A C 1
ATOM 1317 O O . LYS A 1 164 ? 12.967 -7.213 -27.480 1.00 80.25 164 LYS A O 1
ATOM 1322 N N . GLU A 1 165 ? 13.583 -9.154 -28.439 1.00 82.75 165 GLU A N 1
ATOM 1323 C CA . GLU A 1 165 ? 14.766 -8.587 -29.077 1.00 82.75 165 GLU A CA 1
ATOM 1324 C C . GLU A 1 165 ? 14.365 -7.553 -30.142 1.00 82.75 165 GLU A C 1
ATOM 1326 O O . GLU A 1 165 ? 13.414 -7.729 -30.911 1.00 82.75 165 GLU A O 1
ATOM 1331 N N . VAL A 1 166 ? 15.081 -6.431 -30.159 1.00 76.12 166 VAL A N 1
ATOM 1332 C CA . VAL A 1 166 ? 14.872 -5.361 -31.135 1.00 76.12 166 VAL A CA 1
ATOM 1333 C C . VAL A 1 166 ? 15.578 -5.764 -32.427 1.00 76.12 166 VAL A C 1
ATOM 1335 O O . VAL A 1 166 ? 16.805 -5.799 -32.481 1.00 76.12 166 VAL A O 1
ATOM 1338 N N . VAL A 1 167 ? 14.807 -6.054 -33.475 1.00 71.88 167 VAL A N 1
ATOM 1339 C CA . VAL A 1 167 ? 15.346 -6.316 -34.816 1.00 71.88 167 VAL A CA 1
ATOM 1340 C C . VAL A 1 167 ? 15.866 -4.998 -35.397 1.00 71.88 167 VAL A C 1
ATOM 1342 O O . VAL A 1 167 ? 15.207 -3.971 -35.274 1.00 71.88 167 VAL A O 1
ATOM 1345 N N . ALA A 1 168 ? 17.048 -5.009 -36.017 1.00 58.66 168 ALA A N 1
ATOM 1346 C CA . ALA A 1 168 ? 17.751 -3.807 -36.487 1.00 58.66 168 ALA A CA 1
ATOM 1347 C C . ALA A 1 168 ? 17.014 -2.995 -37.581 1.00 58.66 168 ALA A C 1
ATOM 1349 O O . ALA A 1 168 ? 17.480 -1.923 -37.956 1.00 58.66 168 ALA A O 1
ATOM 1350 N N . GLU A 1 169 ? 15.872 -3.482 -38.068 1.00 53.09 169 GLU A N 1
ATOM 1351 C CA . GLU A 1 169 ? 15.050 -2.889 -39.128 1.00 53.09 169 GLU A CA 1
ATOM 1352 C C . GLU A 1 169 ? 13.757 -2.273 -38.563 1.00 53.09 169 GLU A C 1
ATOM 1354 O O . GLU A 1 169 ? 12.659 -2.575 -39.025 1.00 53.09 169 GLU A O 1
ATOM 1359 N N . TYR A 1 170 ? 13.856 -1.417 -37.542 1.00 54.75 170 TYR A N 1
ATOM 1360 C CA . TYR A 1 170 ? 12.747 -0.496 -37.280 1.00 54.75 170 TYR A CA 1
ATOM 1361 C C . TYR A 1 170 ? 12.760 0.562 -38.383 1.00 54.75 170 TYR A C 1
ATOM 1363 O O . TYR A 1 170 ? 13.749 1.276 -38.552 1.00 54.75 170 TYR A O 1
ATOM 1371 N N . ASP A 1 171 ? 11.679 0.606 -39.161 1.00 49.19 171 ASP A N 1
ATOM 1372 C CA . ASP A 1 171 ? 11.457 1.617 -40.187 1.00 49.19 171 ASP A CA 1
ATOM 1373 C C . ASP A 1 171 ? 11.588 3.003 -39.537 1.00 49.19 171 ASP A C 1
ATOM 1375 O O . ASP A 1 171 ? 10.952 3.279 -38.515 1.00 49.19 171 ASP A O 1
ATOM 1379 N N . ASN A 1 172 ? 12.419 3.879 -40.111 1.00 53.72 172 ASN A N 1
ATOM 1380 C CA . ASN A 1 172 ? 12.663 5.244 -39.613 1.00 53.72 172 ASN A CA 1
ATOM 1381 C C . ASN A 1 172 ? 11.381 6.113 -39.598 1.00 53.72 172 ASN A C 1
ATOM 1383 O O . ASN A 1 172 ? 11.444 7.299 -39.281 1.00 53.72 172 ASN A O 1
ATOM 1387 N N . SER A 1 173 ? 10.227 5.550 -39.968 1.00 51.69 173 SER A N 1
ATOM 1388 C CA . SER A 1 173 ? 8.907 6.166 -39.926 1.00 51.69 173 SER A CA 1
ATOM 1389 C C . SER A 1 173 ? 8.155 6.002 -38.597 1.00 51.69 173 SER A C 1
ATOM 1391 O O . SER A 1 173 ? 7.176 6.718 -38.396 1.00 51.69 173 SER A O 1
ATOM 1393 N N . GLU A 1 174 ? 8.554 5.091 -37.696 1.00 55.62 174 GLU A N 1
ATOM 1394 C CA . GLU A 1 174 ? 7.908 4.927 -36.379 1.00 55.62 174 GLU A CA 1
ATOM 1395 C C . GLU A 1 174 ? 8.747 5.523 -35.239 1.00 55.62 174 GLU A C 1
ATOM 1397 O O . GLU A 1 174 ? 9.913 5.187 -35.027 1.00 55.62 174 GLU A O 1
ATOM 1402 N N . VAL A 1 175 ? 8.127 6.406 -34.453 1.00 57.97 175 VAL A N 1
ATOM 1403 C CA . VAL A 1 175 ? 8.758 7.058 -33.299 1.00 57.97 175 VAL A CA 1
ATOM 1404 C C . VAL A 1 175 ? 8.915 6.051 -32.141 1.00 57.97 175 VAL A C 1
ATOM 1406 O O . VAL A 1 175 ? 8.033 5.891 -31.303 1.00 57.97 175 VAL A O 1
ATOM 1409 N N . ALA A 1 176 ? 10.051 5.357 -32.082 1.00 64.81 176 ALA A N 1
ATOM 1410 C CA . ALA A 1 176 ? 10.528 4.556 -30.947 1.00 64.81 176 ALA A CA 1
ATOM 1411 C C . ALA A 1 176 ? 11.158 5.362 -29.774 1.00 64.81 176 ALA A C 1
ATOM 1413 O O . ALA A 1 176 ? 12.237 5.935 -29.883 1.00 64.81 176 ALA A O 1
ATOM 1414 N N . TYR A 1 177 ? 10.564 5.321 -28.582 1.00 65.19 177 TYR A N 1
ATOM 1415 C CA . TYR A 1 177 ? 11.153 5.944 -27.385 1.00 65.19 177 TYR A CA 1
ATOM 1416 C C . TYR A 1 177 ? 12.047 4.971 -26.602 1.00 65.19 177 TYR A C 1
ATOM 1418 O O . TYR A 1 177 ? 11.624 3.867 -26.253 1.00 65.19 177 TYR A O 1
ATOM 1426 N N . TYR A 1 178 ? 13.265 5.401 -26.255 1.00 70.50 178 TYR A N 1
ATOM 1427 C CA . TYR A 1 178 ? 14.215 4.606 -25.471 1.00 70.50 178 TYR A CA 1
ATOM 1428 C C . TYR A 1 178 ? 14.242 5.082 -24.019 1.00 70.50 178 TYR A C 1
ATOM 1430 O O . TYR A 1 178 ? 14.513 6.247 -23.737 1.00 70.50 178 TYR A O 1
ATOM 1438 N N . MET A 1 179 ? 13.989 4.171 -23.079 1.00 66.12 179 MET A N 1
ATOM 1439 C CA . MET A 1 179 ? 14.047 4.481 -21.650 1.00 66.12 179 MET A CA 1
ATOM 1440 C C . MET A 1 179 ? 15.335 3.965 -21.007 1.00 66.12 179 MET A C 1
ATOM 1442 O O . MET A 1 179 ? 15.778 2.859 -21.327 1.00 66.12 179 MET A O 1
ATOM 1446 N N . PRO A 1 180 ? 15.897 4.707 -20.038 1.00 65.50 180 PRO A N 1
ATOM 1447 C CA . PRO A 1 180 ? 16.956 4.212 -19.170 1.00 65.50 180 PRO A CA 1
ATOM 1448 C C . PRO A 1 180 ? 16.582 2.879 -18.515 1.00 65.50 180 PRO A C 1
ATOM 1450 O O . PRO A 1 180 ? 15.560 2.773 -17.838 1.00 65.50 180 PRO A O 1
ATOM 1453 N N . HIS A 1 181 ? 17.425 1.862 -18.692 1.00 67.31 181 HIS A N 1
ATOM 1454 C CA . HIS A 1 181 ? 17.261 0.592 -17.997 1.00 67.31 181 HIS A CA 1
ATOM 1455 C C . HIS A 1 181 ? 17.877 0.674 -16.595 1.00 67.31 181 HIS A C 1
ATOM 1457 O O . HIS A 1 181 ? 19.077 0.925 -16.454 1.00 67.31 181 HIS A O 1
ATOM 1463 N N . HIS A 1 182 ? 17.077 0.411 -15.561 1.00 64.69 182 HIS A N 1
ATOM 1464 C CA . HIS A 1 182 ? 17.559 0.229 -14.195 1.00 64.69 182 HIS A CA 1
ATOM 1465 C C . HIS A 1 182 ? 17.498 -1.257 -13.845 1.00 64.69 182 HIS A C 1
ATOM 1467 O O . HIS A 1 182 ? 16.429 -1.856 -13.878 1.00 64.69 182 HIS A O 1
ATOM 1473 N N . GLY A 1 183 ? 18.645 -1.866 -13.536 1.00 60.31 183 GLY A N 1
ATOM 1474 C CA . GLY A 1 183 ? 18.661 -3.240 -13.037 1.00 60.31 183 GLY A CA 1
ATOM 1475 C C . GLY A 1 183 ? 18.091 -3.272 -11.625 1.00 60.31 183 GLY A C 1
ATOM 1476 O O . GLY A 1 183 ? 18.758 -2.797 -10.707 1.00 60.31 183 GLY A O 1
ATOM 1477 N N . VAL A 1 184 ? 16.871 -3.787 -11.482 1.00 58.56 184 VAL A N 1
ATOM 1478 C CA . VAL A 1 184 ? 16.253 -4.122 -10.197 1.00 58.56 184 VAL A CA 1
ATOM 1479 C C . VAL A 1 184 ? 16.464 -5.620 -9.997 1.00 58.56 184 VAL A C 1
ATOM 1481 O O . VAL A 1 184 ? 16.060 -6.403 -10.854 1.00 58.56 184 VAL A O 1
ATOM 1484 N N . LEU A 1 185 ? 17.157 -5.995 -8.924 1.00 51.53 185 LEU A N 1
ATOM 1485 C CA . LEU A 1 185 ? 17.419 -7.378 -8.518 1.00 51.53 185 LEU A CA 1
ATOM 1486 C C . LEU A 1 185 ? 17.089 -7.552 -7.046 1.00 51.53 185 LEU A C 1
ATOM 1488 O O . LEU A 1 185 ? 17.333 -6.578 -6.294 1.00 51.53 185 LEU A O 1
#

pLDDT: mean 72.58, std 17.87, range [25.0, 96.44]

Secondary structure (DSSP, 8-state):
----S-S--SBSSS----TTTSPTT--BS-TTTTS-B-------GGGHHHHEEEEEEE-SSSSEEEEEETTEEEEEE-------S---------S-HHHHHHHHHHTT-----S---HHHHHHHHHHHHHHHHHHHHHHHHT-HHHHHHHHHHHHHHHHTTS-----S---TTS-PPPPPP----

Radius of gyration: 23.44 Å; chains: 1; bounding box: 49×40×65 Å

Foldseek 3Di:
DPPDPDPDFFPPPAADDCVLQDDPPWDALDPCNRPGDDDPDDDDPVCVVVQFDPDWDQGPVFQWIFTQGPSTTDIDGDDPDDDDPPDPDDPPPPDDPCVVVVVVVVLVDDPDPPDDDPVVVLVVQVVNQVVLVVVVVVVLVVPVVSVVVQVVVVVVCVVVVVDDDDDPDDDPPDRDGHHHDDDDD

Organism: Trichonephila clavipes (NCBI:txid2585209)